Protein AF-A0A9P7GLA9-F1 (afdb_monomer_lite)

Secondary structure (DSSP, 8-state):
-----HHHHHHHHHHHHHHHHHHHHHTT------PPP-------------------PPPPHHHHHHHHHHH-TTS-HHHHHHHHTT---GGGGGGG-HHHHHHS---S---------STTSSGGGGHHHHHHHHHHHHHH-TT-TTHHHHHHHHHHHHHHHHHHS-HHHHHHHHHHHHHHHHHHGGGT-GGGGGS--HHHHHHHS-HHHHHHHHHHHHHTT--TTTHHHHHHHHHHHHHHTTT-TT-HHHHHHHHHHHHHHHHTGGGHHHHHHHHHHHHHHS-TT-EEEEEE-TTSPEEETHHHHHHHHHHHHHHHHHHHHHHHHHHHHHHHHHHHHHHHHHHHHHHHTTTT-----------

pLDDT: mean 71.36, std 21.08, range [26.42, 95.69]

Radius of gyration: 34.32 Å; chains: 1; bounding box: 95×48×121 Å

Sequence (363 aa):
MSTTSPATLADLDNIRAQLANLTAIIQGIVPTAVFPSAGSTGDSATAPATNFVPPITTIQANDASSSLRSLFPDVEAAYITAIIAHEFPAGDLYKLDLRYRDQYPFNGATSQLGNSNKDYETPDSVIIPLYTYFAILSAHIPKQRTIPFVFFQYLAHLQKLVSEYEWAVVLSYHTAFFNRRRAEMIDGDYSRWALADPVLVSEHFSAAAVATREVKALLDKLTMENFDSISEQIISWVNTSRGEKDGRTFIQVIKLVYEKATDEGTWAEMYARLCRKMMERISPKLWDDDIKNSKGKPIVGGQLFRKYLLNRCQEDFECGWINKEATAAAAASKSLVDQAAYEKNKKVGVDEVILYSDEYYGA

Structure (mmCIF, N/CA/C/O backbone):
data_AF-A0A9P7GLA9-F1
#
_entry.id   AF-A0A9P7GLA9-F1
#
loop_
_atom_site.group_PDB
_atom_site.id
_atom_site.type_symbol
_atom_site.label_atom_id
_atom_site.label_alt_id
_atom_site.label_comp_id
_atom_site.label_asym_id
_atom_site.label_entity_id
_atom_site.label_seq_id
_atom_site.pdbx_PDB_ins_code
_atom_site.Cartn_x
_atom_site.Cartn_y
_atom_site.Cartn_z
_atom_site.occupancy
_atom_site.B_iso_or_equiv
_atom_site.auth_seq_id
_atom_site.auth_comp_id
_atom_site.auth_asym_id
_atom_site.auth_atom_id
_atom_site.pdbx_PDB_model_num
ATOM 1 N N . MET A 1 1 ? 11.390 18.894 17.924 1.00 32.59 1 MET A N 1
ATOM 2 C CA . MET A 1 1 ? 12.464 18.824 16.909 1.00 32.59 1 MET A CA 1
ATOM 3 C C . MET A 1 1 ? 12.558 17.376 16.473 1.00 32.59 1 MET A C 1
ATOM 5 O O . MET A 1 1 ? 12.809 16.540 17.328 1.00 32.59 1 MET A O 1
ATOM 9 N N . SER A 1 2 ? 12.259 17.067 15.213 1.00 34.28 2 SER A N 1
ATOM 10 C CA . SER A 1 2 ? 12.165 15.678 14.745 1.00 34.28 2 SER A CA 1
ATOM 11 C C . SER A 1 2 ? 13.536 15.162 14.315 1.00 34.28 2 SER A C 1
ATOM 13 O O . SER A 1 2 ? 14.155 15.734 13.422 1.00 34.28 2 SER A O 1
ATOM 15 N N . THR A 1 3 ? 14.015 14.092 14.946 1.00 33.12 3 THR A N 1
ATOM 16 C CA . THR A 1 3 ? 15.302 13.461 14.631 1.00 33.12 3 THR A CA 1
ATOM 17 C C . THR A 1 3 ? 15.163 12.536 13.422 1.00 33.12 3 THR A C 1
ATOM 19 O O . THR A 1 3 ? 14.851 11.355 13.568 1.00 33.12 3 THR A O 1
ATOM 22 N N . THR A 1 4 ? 15.386 13.064 12.218 1.00 34.09 4 THR A N 1
ATOM 23 C CA . THR A 1 4 ? 15.548 12.246 11.005 1.00 34.09 4 THR A CA 1
ATOM 24 C C . THR A 1 4 ? 16.769 11.337 11.144 1.00 34.09 4 THR A C 1
ATOM 26 O O . THR A 1 4 ? 17.862 11.820 11.445 1.00 34.09 4 THR A O 1
ATOM 29 N N . SER A 1 5 ? 16.593 10.030 10.927 1.00 34.66 5 SER A N 1
ATOM 30 C CA . SER A 1 5 ? 17.681 9.045 11.015 1.00 34.66 5 SER A CA 1
ATOM 31 C C . SER A 1 5 ? 18.781 9.343 9.982 1.00 34.66 5 SER A C 1
ATOM 33 O O . SER A 1 5 ? 18.441 9.600 8.822 1.00 34.66 5 SER A O 1
ATOM 35 N N . PRO A 1 6 ? 20.080 9.279 10.341 1.00 38.34 6 PRO A N 1
ATOM 36 C CA . PRO A 1 6 ? 21.177 9.644 9.440 1.00 38.34 6 PRO A CA 1
ATOM 37 C C . PRO A 1 6 ? 21.251 8.806 8.154 1.00 38.34 6 PRO A C 1
ATOM 39 O O . PRO A 1 6 ? 21.773 9.305 7.161 1.00 38.34 6 PRO A O 1
ATOM 42 N N . ALA A 1 7 ? 20.683 7.592 8.135 1.00 41.91 7 ALA A N 1
ATOM 43 C CA . ALA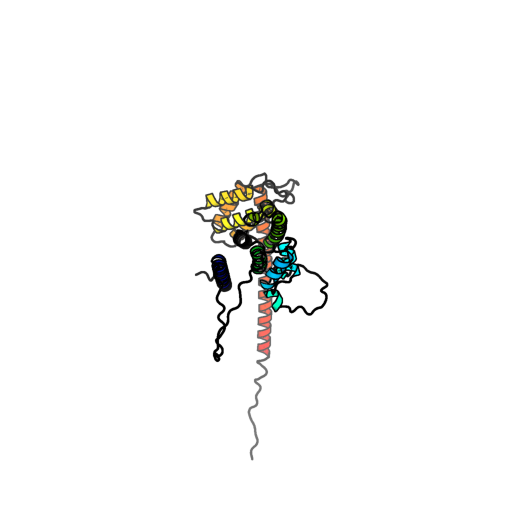 A 1 7 ? 20.540 6.786 6.917 1.00 41.91 7 ALA A CA 1
ATOM 44 C C . ALA A 1 7 ? 19.807 7.567 5.808 1.00 41.91 7 ALA A C 1
ATOM 46 O O . ALA A 1 7 ? 20.367 7.815 4.744 1.00 41.91 7 ALA A O 1
ATOM 47 N N . THR A 1 8 ? 18.623 8.106 6.131 1.00 48.53 8 THR A N 1
ATOM 48 C CA . THR A 1 8 ? 17.738 8.796 5.171 1.00 48.53 8 THR A CA 1
ATOM 49 C C . THR A 1 8 ? 18.371 10.004 4.469 1.00 48.53 8 THR A C 1
ATOM 51 O O . THR A 1 8 ? 17.938 10.377 3.380 1.00 48.53 8 THR A O 1
ATOM 54 N N . LEU A 1 9 ? 19.403 10.616 5.063 1.00 39.28 9 LEU A N 1
ATOM 55 C CA . LEU A 1 9 ? 20.173 11.695 4.439 1.00 39.28 9 LEU A CA 1
ATOM 56 C C . LEU A 1 9 ? 21.186 11.163 3.416 1.00 39.28 9 LEU A C 1
ATOM 58 O O . LEU A 1 9 ? 21.263 11.697 2.312 1.00 39.28 9 LEU A O 1
ATOM 62 N N . ALA A 1 10 ? 21.905 10.088 3.751 1.00 46.41 10 ALA A N 1
ATOM 63 C CA . ALA A 1 10 ? 22.835 9.432 2.833 1.00 46.41 10 ALA A CA 1
ATOM 64 C C . ALA A 1 10 ? 22.113 8.863 1.599 1.00 46.41 10 ALA A C 1
ATOM 66 O O . ALA A 1 10 ? 22.611 8.998 0.481 1.00 46.41 10 ALA A O 1
ATOM 67 N N . ASP A 1 11 ? 20.913 8.305 1.780 1.00 47.16 11 ASP A N 1
ATOM 68 C CA . ASP A 1 11 ? 20.097 7.782 0.680 1.00 47.16 11 ASP A CA 1
ATOM 69 C C . ASP A 1 11 ? 19.624 8.903 -0.262 1.00 47.16 11 ASP A C 1
ATOM 71 O O . ASP A 1 11 ? 19.732 8.783 -1.485 1.00 47.16 11 ASP A O 1
ATOM 75 N N . LEU A 1 12 ? 19.183 10.042 0.290 1.00 44.03 12 LEU A N 1
ATOM 76 C CA . LEU A 1 12 ? 18.809 11.226 -0.492 1.00 44.03 12 LEU A CA 1
ATOM 77 C C . LEU A 1 12 ? 19.994 11.829 -1.262 1.00 44.03 12 LEU A C 1
ATOM 79 O O . LEU A 1 12 ? 19.823 12.235 -2.413 1.00 44.03 12 LEU A O 1
ATOM 83 N N . ASP A 1 13 ? 21.188 11.878 -0.668 1.00 49.62 13 ASP A N 1
ATOM 84 C CA . ASP A 1 13 ? 22.387 12.389 -1.342 1.00 49.62 13 ASP A CA 1
ATOM 85 C C . ASP A 1 13 ? 22.943 11.409 -2.390 1.00 49.62 13 ASP A C 1
ATOM 87 O O . ASP A 1 13 ? 23.385 11.843 -3.457 1.00 49.62 13 ASP A O 1
ATOM 91 N N . ASN A 1 14 ? 22.807 10.096 -2.183 1.00 50.16 14 ASN A N 1
ATOM 92 C CA . ASN A 1 14 ? 23.064 9.085 -3.212 1.00 50.16 14 ASN A CA 1
ATOM 93 C C . ASN A 1 14 ? 22.090 9.222 -4.402 1.00 50.16 14 ASN A C 1
ATOM 95 O O . ASN A 1 14 ? 22.518 9.242 -5.557 1.00 50.16 14 ASN A O 1
ATOM 99 N N . ILE A 1 15 ? 20.789 9.413 -4.145 1.00 48.44 15 ILE A N 1
ATOM 100 C CA . ILE A 1 15 ? 19.782 9.663 -5.193 1.00 48.44 15 ILE A CA 1
ATOM 101 C C . ILE A 1 15 ? 20.093 10.963 -5.960 1.00 48.44 15 ILE A C 1
ATOM 103 O O . ILE A 1 15 ? 20.026 10.984 -7.192 1.00 48.44 15 ILE A O 1
ATOM 107 N N . ARG A 1 16 ? 20.506 12.038 -5.270 1.00 51.53 16 ARG A N 1
ATOM 108 C CA . ARG A 1 16 ? 20.971 13.288 -5.907 1.00 51.53 16 ARG A CA 1
ATOM 109 C C . ARG A 1 16 ? 22.199 13.064 -6.792 1.00 51.53 16 ARG A C 1
ATOM 111 O O . ARG A 1 16 ? 22.228 13.573 -7.912 1.00 51.53 16 ARG A O 1
ATOM 118 N N . ALA A 1 17 ? 23.184 12.292 -6.330 1.00 52.59 17 ALA A N 1
ATOM 119 C CA . ALA A 1 17 ? 24.380 11.970 -7.106 1.00 52.59 17 ALA A CA 1
ATOM 120 C C . ALA A 1 17 ? 24.048 11.162 -8.375 1.00 52.59 17 ALA A C 1
ATOM 122 O O . ALA A 1 17 ? 24.560 11.468 -9.454 1.00 52.59 17 ALA A O 1
ATOM 123 N N . GLN A 1 18 ? 23.135 10.188 -8.283 1.00 51.06 18 GLN A N 1
ATOM 124 C CA . GLN A 1 18 ? 22.662 9.429 -9.445 1.00 51.06 18 GLN A CA 1
ATOM 125 C C . GLN A 1 18 ? 21.894 10.312 -10.443 1.00 51.06 18 GLN A C 1
ATOM 127 O O . GLN A 1 18 ? 22.156 10.237 -11.643 1.00 51.06 18 GLN A O 1
ATOM 132 N N . LEU A 1 19 ? 21.016 11.208 -9.972 1.00 51.59 19 LEU A N 1
ATOM 133 C CA . LEU A 1 19 ? 20.313 12.182 -10.822 1.00 51.59 19 LEU A CA 1
ATOM 134 C C . LEU A 1 19 ? 21.277 13.152 -11.529 1.00 51.59 19 LEU A C 1
ATOM 136 O O . LEU A 1 19 ? 21.086 13.457 -12.709 1.00 51.59 19 LEU A O 1
ATOM 140 N N . ALA A 1 20 ? 22.332 13.605 -10.846 1.00 50.62 20 ALA A N 1
ATOM 141 C CA . ALA A 1 20 ? 23.369 14.448 -11.441 1.00 50.62 20 ALA A CA 1
ATOM 142 C C . ALA A 1 20 ? 24.156 13.704 -12.536 1.00 50.62 20 ALA A C 1
ATOM 144 O O . ALA A 1 20 ? 24.349 14.242 -13.627 1.00 50.62 20 ALA A O 1
ATOM 145 N N . ASN A 1 21 ? 24.542 12.447 -12.288 1.00 47.12 21 ASN A N 1
ATOM 146 C CA . ASN A 1 21 ? 25.244 11.615 -13.268 1.00 47.12 21 ASN A CA 1
ATOM 147 C C . ASN A 1 21 ? 24.378 11.348 -14.516 1.00 47.12 21 ASN A C 1
ATOM 149 O O . ASN A 1 21 ? 24.820 11.554 -15.645 1.00 47.12 21 ASN A O 1
ATOM 153 N N . LEU A 1 22 ? 23.099 10.997 -14.329 1.00 47.03 22 LEU A N 1
ATOM 154 C CA . LEU A 1 22 ? 22.168 10.801 -15.446 1.00 47.03 22 LEU A CA 1
ATOM 155 C C . LEU A 1 22 ? 21.906 12.104 -16.223 1.00 47.03 22 LEU A C 1
ATOM 157 O O . LEU A 1 22 ? 21.768 12.068 -17.443 1.00 47.03 22 LEU A O 1
ATOM 161 N N . THR A 1 23 ? 21.939 13.264 -15.558 1.00 46.56 23 THR A N 1
ATOM 162 C CA . THR A 1 23 ? 21.878 14.577 -16.227 1.00 46.56 23 THR A CA 1
ATOM 163 C C . THR A 1 23 ? 23.104 14.825 -17.114 1.00 46.56 23 THR A C 1
ATOM 165 O O . THR A 1 23 ? 22.941 15.255 -18.256 1.00 46.56 23 THR A O 1
ATOM 168 N N . ALA A 1 24 ? 24.317 14.508 -16.645 1.00 45.72 24 ALA A N 1
ATOM 169 C CA . ALA A 1 24 ? 25.543 14.637 -17.440 1.00 45.72 24 ALA A CA 1
ATOM 170 C C . ALA A 1 24 ? 25.533 13.714 -18.675 1.00 45.72 24 ALA A C 1
ATOM 172 O O . ALA A 1 24 ? 25.835 14.160 -19.784 1.00 45.72 24 ALA A O 1
ATOM 173 N N . ILE A 1 25 ? 25.083 12.464 -18.505 1.00 46.50 25 ILE A N 1
ATOM 174 C CA . ILE A 1 25 ? 24.914 11.486 -19.593 1.00 46.50 25 ILE A CA 1
ATOM 175 C C . ILE A 1 25 ? 23.892 11.985 -20.631 1.00 46.50 25 ILE A C 1
ATOM 177 O O . ILE A 1 25 ? 24.165 11.940 -21.830 1.00 46.50 25 ILE A O 1
ATOM 181 N N . ILE A 1 26 ? 22.747 12.527 -20.195 1.00 44.53 26 ILE A N 1
ATOM 182 C CA . ILE A 1 26 ? 21.723 13.117 -21.083 1.00 44.53 26 ILE A CA 1
ATOM 183 C C . ILE A 1 26 ? 22.260 14.340 -21.850 1.00 44.53 26 ILE A C 1
ATOM 185 O O . ILE A 1 26 ? 21.858 14.573 -22.990 1.00 44.53 26 ILE A O 1
ATOM 189 N N . GLN A 1 27 ? 23.183 15.103 -21.258 1.00 51.47 27 GLN A N 1
ATOM 190 C CA . GLN A 1 27 ? 23.850 16.243 -21.899 1.00 51.47 27 GLN A CA 1
ATOM 191 C C . GLN A 1 27 ? 25.047 15.845 -22.785 1.00 51.47 27 GLN A C 1
ATOM 193 O O . GLN A 1 27 ? 25.634 16.711 -23.431 1.00 51.47 27 GLN A O 1
ATOM 198 N N . GLY A 1 28 ? 25.412 14.559 -22.845 1.00 41.88 28 GLY A N 1
ATOM 199 C CA . GLY A 1 28 ? 26.560 14.070 -23.618 1.00 41.88 28 GLY A CA 1
ATOM 200 C C . GLY A 1 28 ? 27.925 14.436 -23.022 1.00 41.88 28 GLY A C 1
ATOM 201 O O . GLY A 1 28 ? 28.940 14.326 -23.709 1.00 41.88 28 GLY A O 1
ATOM 202 N N . ILE A 1 29 ? 27.968 14.869 -21.758 1.00 46.53 29 ILE A N 1
ATOM 203 C CA . ILE A 1 29 ? 29.205 15.227 -21.061 1.00 46.53 29 ILE A CA 1
ATOM 204 C C . ILE A 1 29 ? 29.754 13.967 -20.390 1.00 46.53 29 ILE A C 1
ATOM 206 O O . ILE A 1 29 ? 29.258 13.532 -19.351 1.00 46.53 29 ILE A O 1
ATOM 210 N N . VAL A 1 30 ? 30.795 13.380 -20.985 1.00 40.91 30 VAL A N 1
ATOM 211 C CA . VAL A 1 30 ? 31.552 12.285 -20.361 1.00 40.91 30 VAL A CA 1
ATOM 212 C C . VAL A 1 30 ? 32.231 12.821 -19.090 1.00 40.91 30 VAL A C 1
ATOM 214 O O . VAL A 1 30 ? 32.955 13.815 -19.183 1.00 40.91 30 VAL A O 1
ATOM 217 N N . PRO A 1 31 ? 32.038 12.203 -17.909 1.00 36.84 31 PRO A N 1
ATOM 218 C CA . PRO A 1 31 ? 32.698 12.647 -16.687 1.00 36.84 31 PRO A CA 1
ATOM 219 C C . PRO A 1 31 ? 34.213 12.418 -16.783 1.00 36.84 31 PRO A C 1
ATOM 221 O O . PRO A 1 31 ? 34.681 11.292 -16.958 1.00 36.84 31 PRO A O 1
ATOM 224 N N . THR A 1 32 ? 34.990 13.496 -16.672 1.00 34.22 32 THR A N 1
ATOM 225 C CA . THR A 1 32 ? 36.450 13.465 -16.826 1.00 34.22 32 THR A CA 1
ATOM 226 C C . THR A 1 32 ? 37.115 12.680 -15.694 1.00 34.22 32 THR A C 1
ATOM 228 O O . THR A 1 32 ? 37.171 13.146 -14.556 1.00 34.22 32 THR A O 1
ATOM 231 N N . ALA A 1 33 ? 37.672 11.509 -16.006 1.00 34.22 33 ALA A N 1
ATOM 232 C CA . ALA A 1 33 ? 38.472 10.740 -15.058 1.00 34.22 33 ALA A CA 1
ATOM 233 C C . ALA A 1 33 ? 39.782 11.479 -14.727 1.00 34.22 33 ALA A C 1
ATOM 235 O O . ALA A 1 33 ? 40.655 11.637 -15.582 1.00 34.22 33 ALA A O 1
ATOM 236 N N . VAL A 1 34 ? 39.932 11.920 -13.475 1.00 32.47 34 VAL A N 1
ATOM 237 C CA . VAL A 1 34 ? 41.173 12.529 -12.978 1.00 32.47 34 VAL A CA 1
ATOM 238 C C . VAL A 1 34 ? 42.161 11.422 -12.612 1.00 32.47 34 VAL A C 1
ATOM 240 O O . VAL A 1 34 ? 42.127 10.885 -11.507 1.00 32.47 34 VAL A O 1
ATOM 243 N N . PHE A 1 35 ? 43.056 11.087 -13.541 1.00 30.98 35 PHE A N 1
ATOM 244 C CA . PHE A 1 35 ? 44.237 10.273 -13.248 1.00 30.98 35 PHE A CA 1
ATOM 245 C C . PHE A 1 35 ? 45.397 11.150 -12.736 1.00 30.98 35 PHE A C 1
ATOM 247 O O . PHE A 1 35 ? 45.552 12.286 -13.195 1.00 30.98 35 PHE A O 1
ATOM 254 N N . PRO A 1 36 ? 46.224 10.657 -11.794 1.00 30.78 36 PRO A N 1
ATOM 255 C CA . PRO A 1 36 ? 47.381 11.395 -11.296 1.00 30.78 36 PRO A CA 1
ATOM 256 C C . PRO A 1 36 ? 48.481 11.514 -12.363 1.00 30.78 36 PRO A C 1
ATOM 258 O O . PRO A 1 36 ? 48.720 10.594 -13.142 1.00 30.78 36 PRO A O 1
ATOM 261 N N . SER A 1 37 ? 49.169 12.658 -12.372 1.00 28.88 37 SER A N 1
ATOM 262 C CA . SER A 1 37 ? 50.243 12.965 -13.326 1.00 28.88 37 SER A CA 1
ATOM 263 C C . SER A 1 37 ? 51.475 12.071 -13.142 1.00 28.88 37 SER A C 1
ATOM 265 O O . SER A 1 37 ? 51.941 11.881 -12.017 1.00 28.88 37 SER A O 1
ATOM 267 N N . ALA A 1 38 ? 52.049 11.597 -14.252 1.00 29.58 38 ALA A N 1
ATOM 268 C CA . ALA A 1 38 ? 53.326 10.891 -14.279 1.00 29.58 38 ALA A CA 1
ATOM 269 C C . ALA A 1 38 ? 54.168 11.280 -15.512 1.00 29.58 38 ALA A C 1
ATOM 271 O O . ALA A 1 38 ? 53.801 10.972 -16.639 1.00 29.58 38 ALA A O 1
ATOM 272 N N . GLY A 1 39 ? 55.316 11.924 -15.262 1.00 29.64 39 GLY A N 1
ATOM 273 C CA . GLY A 1 39 ? 56.527 11.925 -16.103 1.00 29.64 39 GLY A CA 1
ATOM 274 C C . GLY A 1 39 ? 56.418 12.310 -17.588 1.00 29.64 39 GLY A C 1
ATOM 275 O O . GLY A 1 39 ? 56.223 11.452 -18.441 1.00 29.64 39 GLY A O 1
ATOM 276 N N . SER A 1 40 ? 56.719 13.569 -17.921 1.00 28.14 40 SER A N 1
ATOM 277 C CA . SER A 1 40 ? 56.958 14.016 -19.303 1.00 28.14 40 SER A CA 1
ATOM 278 C C . SER A 1 40 ? 58.454 14.076 -19.657 1.00 28.14 40 SER A C 1
ATOM 280 O O . SER A 1 40 ? 59.164 14.924 -19.113 1.00 28.14 40 SER A O 1
ATOM 282 N N . THR A 1 41 ? 58.911 13.280 -20.628 1.00 27.81 41 THR A N 1
ATOM 283 C CA . THR A 1 41 ? 60.173 13.489 -21.374 1.00 27.81 41 THR A CA 1
ATOM 284 C C . THR A 1 41 ? 60.100 12.861 -22.775 1.00 27.81 41 THR A C 1
ATOM 286 O O . THR A 1 41 ? 59.615 11.743 -22.917 1.00 27.81 41 THR A O 1
ATOM 289 N N . GLY A 1 42 ? 60.652 13.541 -23.793 1.00 28.88 42 GLY A N 1
ATOM 290 C CA . GLY A 1 42 ? 60.974 12.958 -25.108 1.00 28.88 42 GLY A CA 1
ATOM 291 C C . GLY A 1 42 ? 60.161 13.478 -26.305 1.00 28.88 42 GLY A C 1
ATOM 292 O O . GLY A 1 42 ? 59.032 13.054 -26.528 1.00 28.88 42 GLY A O 1
ATOM 293 N N . ASP A 1 43 ? 60.768 14.341 -27.124 1.00 26.42 43 ASP A N 1
ATOM 294 C CA . ASP A 1 43 ? 60.241 14.796 -28.421 1.00 26.42 43 ASP A CA 1
ATOM 295 C C . ASP A 1 43 ? 60.473 13.775 -29.558 1.00 26.42 43 ASP A C 1
ATOM 297 O O . ASP A 1 43 ? 61.513 13.112 -29.565 1.00 26.42 43 ASP A O 1
ATOM 301 N N . SER A 1 44 ? 59.605 13.743 -30.591 1.00 27.67 44 SER A N 1
ATOM 302 C CA . SER A 1 44 ? 59.981 14.042 -32.008 1.00 27.67 44 SER A CA 1
ATOM 303 C C . SER A 1 44 ? 58.949 13.654 -33.100 1.00 27.67 44 SER A C 1
ATOM 305 O O . SER A 1 44 ? 58.538 12.507 -33.220 1.00 27.67 44 SER A O 1
ATOM 307 N N . ALA A 1 45 ? 58.671 14.623 -33.985 1.00 29.33 45 ALA A N 1
ATOM 308 C CA . ALA A 1 45 ? 58.540 14.526 -35.457 1.00 29.33 45 ALA A CA 1
ATOM 309 C C . ALA A 1 45 ? 57.608 13.490 -36.166 1.00 29.33 45 ALA A C 1
ATOM 311 O O . ALA A 1 45 ? 58.010 12.390 -36.526 1.00 29.33 45 ALA A O 1
ATOM 312 N N . THR A 1 46 ? 56.429 13.977 -36.576 1.00 27.27 46 THR A N 1
ATOM 313 C CA . THR A 1 46 ? 55.976 14.127 -37.989 1.00 27.27 46 THR A CA 1
ATOM 314 C C . THR A 1 46 ? 56.111 12.988 -39.033 1.00 27.27 46 THR A C 1
ATOM 316 O O . THR A 1 46 ? 57.167 12.838 -39.641 1.00 27.27 46 THR A O 1
ATOM 319 N N . ALA A 1 47 ? 54.974 12.395 -39.449 1.00 30.25 47 ALA A N 1
ATOM 320 C CA . ALA A 1 47 ? 54.611 12.084 -40.858 1.00 30.25 47 ALA A CA 1
ATOM 321 C C . ALA A 1 47 ? 53.111 11.675 -40.983 1.00 30.25 47 ALA A C 1
ATOM 323 O O . ALA A 1 47 ? 52.569 11.139 -40.017 1.00 30.25 47 ALA A O 1
ATOM 324 N N . PRO A 1 48 ? 52.411 11.909 -42.120 1.00 33.28 48 PRO A N 1
ATOM 325 C CA . PRO A 1 48 ? 50.968 11.646 -42.243 1.00 33.28 48 PRO A CA 1
ATOM 326 C C . PRO A 1 48 ? 50.609 10.267 -42.835 1.00 33.28 48 PRO A C 1
ATOM 328 O O . PRO A 1 48 ? 51.264 9.783 -43.758 1.00 33.28 48 PRO A O 1
ATOM 331 N N . ALA A 1 49 ? 49.491 9.692 -42.378 1.00 30.39 49 ALA A N 1
ATOM 332 C CA . ALA A 1 49 ? 48.815 8.545 -42.998 1.00 30.39 49 ALA A CA 1
ATOM 333 C C . ALA A 1 49 ? 47.547 8.990 -43.758 1.00 30.39 49 ALA A C 1
ATOM 335 O O . ALA A 1 49 ? 46.931 10.004 -43.428 1.00 30.39 49 ALA A O 1
ATOM 336 N N . THR A 1 50 ? 47.174 8.253 -44.806 1.00 30.84 50 THR A N 1
ATOM 337 C CA . THR A 1 50 ? 46.121 8.631 -45.761 1.00 30.84 50 THR A CA 1
ATOM 338 C C . THR A 1 50 ? 44.704 8.282 -45.296 1.00 30.84 50 THR A C 1
ATOM 340 O O . THR A 1 50 ? 44.474 7.280 -44.624 1.00 30.84 50 THR A O 1
ATOM 343 N N . ASN A 1 51 ? 43.724 9.087 -45.725 1.00 41.19 51 ASN A N 1
ATOM 344 C CA . ASN A 1 51 ? 42.302 8.813 -45.508 1.00 41.19 51 ASN A CA 1
ATOM 345 C C . ASN A 1 51 ? 41.881 7.497 -46.183 1.00 41.19 51 ASN A C 1
ATOM 347 O O . ASN A 1 51 ? 41.796 7.431 -47.409 1.00 41.19 51 ASN A O 1
ATOM 351 N N . PHE A 1 52 ? 41.524 6.493 -45.383 1.00 34.56 52 PHE A N 1
ATOM 352 C CA . PHE A 1 52 ? 40.782 5.318 -45.835 1.00 34.56 52 PHE A CA 1
ATOM 353 C C . PHE A 1 52 ? 39.538 5.149 -44.959 1.00 34.56 52 PHE A C 1
ATOM 355 O O . PHE A 1 52 ? 39.635 4.787 -43.788 1.00 34.56 52 PHE A O 1
ATOM 362 N N . VAL A 1 53 ? 38.366 5.448 -45.522 1.00 35.41 53 VAL A N 1
ATOM 363 C CA . VAL A 1 53 ? 37.072 5.324 -44.835 1.00 35.41 53 VAL A CA 1
ATOM 364 C C . VAL A 1 53 ? 36.384 4.052 -45.342 1.00 35.41 53 VAL A C 1
ATOM 366 O O . VAL A 1 53 ? 35.931 4.043 -46.489 1.00 35.41 53 VAL A O 1
ATOM 369 N N . PRO A 1 54 ? 36.308 2.969 -44.544 1.00 32.81 54 PRO A N 1
ATOM 370 C CA . PRO A 1 54 ? 35.529 1.792 -44.913 1.00 32.81 54 PRO A CA 1
ATOM 371 C C . PRO A 1 54 ? 34.019 2.108 -44.880 1.00 32.81 54 PRO A C 1
ATOM 373 O O . PRO A 1 54 ? 33.591 3.010 -44.154 1.00 32.81 54 PRO A O 1
ATOM 376 N N . PRO A 1 55 ? 33.190 1.388 -45.657 1.00 34.59 55 PRO A N 1
ATOM 377 C CA . PRO A 1 55 ? 31.752 1.630 -45.710 1.00 34.59 55 PRO A CA 1
ATOM 378 C C . PRO A 1 55 ? 31.054 1.264 -44.391 1.00 34.59 55 PRO A C 1
ATOM 380 O O . PRO A 1 55 ? 31.503 0.394 -43.646 1.00 34.59 55 PRO A O 1
ATOM 383 N N . ILE A 1 56 ? 29.915 1.910 -44.128 1.00 44.28 56 ILE A N 1
ATOM 384 C CA . ILE A 1 56 ? 29.088 1.655 -42.941 1.00 44.28 56 ILE A CA 1
ATOM 385 C C . ILE A 1 56 ? 28.398 0.291 -43.086 1.00 44.28 56 ILE A C 1
ATOM 387 O O . ILE A 1 56 ? 27.367 0.171 -43.750 1.00 44.28 56 ILE A O 1
ATOM 391 N N . THR A 1 57 ? 28.961 -0.736 -42.452 1.00 35.97 57 THR A N 1
ATOM 392 C CA . THR A 1 57 ? 28.330 -2.056 -42.333 1.00 35.97 57 THR A CA 1
ATOM 393 C C . THR A 1 57 ? 27.162 -2.007 -41.347 1.00 35.97 57 THR A C 1
ATOM 395 O O . THR A 1 57 ? 27.222 -1.347 -40.310 1.00 35.97 57 THR A O 1
ATOM 398 N N . THR A 1 58 ? 26.085 -2.724 -41.661 1.00 38.56 58 THR A N 1
ATOM 399 C CA . THR A 1 58 ? 24.930 -2.894 -40.773 1.00 38.56 58 THR A CA 1
ATOM 400 C C . THR A 1 58 ? 25.353 -3.627 -39.497 1.00 38.56 58 THR A C 1
ATOM 402 O O . THR A 1 58 ? 25.806 -4.765 -39.578 1.00 38.56 58 THR A O 1
ATOM 405 N N . ILE A 1 59 ? 25.196 -2.990 -38.331 1.00 41.66 59 ILE A N 1
ATOM 406 C CA . ILE A 1 59 ? 25.528 -3.579 -37.021 1.00 41.66 59 ILE A CA 1
ATOM 407 C C . ILE A 1 59 ? 24.717 -4.868 -36.836 1.00 41.66 59 ILE A C 1
ATOM 409 O O . ILE A 1 59 ? 23.485 -4.818 -36.782 1.00 41.66 59 ILE A O 1
ATOM 413 N N . GLN A 1 60 ? 25.390 -6.017 -36.742 1.00 41.53 60 GLN A N 1
ATOM 414 C CA . GLN A 1 60 ? 24.726 -7.280 -36.420 1.00 41.53 60 GLN A CA 1
ATOM 415 C C . GLN A 1 60 ? 24.473 -7.365 -34.907 1.00 41.53 60 GLN A C 1
ATOM 417 O O . GLN A 1 60 ? 25.172 -6.740 -34.110 1.00 41.53 60 GLN A O 1
ATOM 422 N N . ALA A 1 61 ? 23.496 -8.172 -34.478 1.00 46.41 61 ALA A N 1
ATOM 423 C CA . ALA A 1 61 ? 23.162 -8.322 -33.053 1.00 46.41 61 ALA A CA 1
ATOM 424 C C . ALA A 1 61 ? 24.373 -8.740 -32.187 1.00 46.41 61 ALA A C 1
ATOM 426 O O . ALA A 1 61 ? 24.489 -8.329 -31.031 1.00 46.41 61 ALA A O 1
ATOM 427 N N . ASN A 1 62 ? 25.318 -9.483 -32.774 1.00 49.41 62 ASN A N 1
ATOM 428 C CA . ASN A 1 62 ? 26.583 -9.855 -32.143 1.00 49.41 62 ASN A CA 1
ATOM 429 C C . ASN A 1 62 ? 27.421 -8.626 -31.742 1.00 49.41 62 ASN A C 1
ATOM 431 O O . ASN A 1 62 ? 27.917 -8.585 -30.616 1.00 49.41 62 ASN A O 1
ATOM 435 N N . ASP A 1 63 ? 27.521 -7.612 -32.607 1.00 55.56 63 ASP A N 1
ATOM 436 C CA . ASP A 1 63 ? 28.312 -6.393 -32.373 1.00 55.56 63 ASP A CA 1
ATOM 437 C C . ASP A 1 63 ? 27.671 -5.477 -31.319 1.00 55.56 63 ASP A C 1
ATOM 439 O O . ASP A 1 63 ? 28.359 -4.833 -30.524 1.00 55.56 63 ASP A O 1
ATOM 443 N N . ALA A 1 64 ? 26.336 -5.455 -31.256 1.00 60.47 64 ALA A N 1
ATOM 444 C CA . ALA A 1 64 ? 25.626 -4.811 -30.154 1.00 60.47 64 ALA A CA 1
ATOM 445 C C . ALA A 1 64 ? 25.924 -5.522 -28.820 1.00 60.47 64 ALA A C 1
ATOM 447 O O . ALA A 1 64 ? 26.166 -4.862 -27.810 1.00 60.47 64 ALA A O 1
ATOM 448 N N . SER A 1 65 ? 25.972 -6.860 -28.812 1.00 63.38 65 SER A N 1
ATOM 449 C CA . SER A 1 65 ? 26.280 -7.632 -27.602 1.00 63.38 65 SER A CA 1
ATOM 450 C C . SER A 1 65 ? 27.730 -7.460 -27.126 1.00 63.38 65 SER A C 1
ATOM 452 O O . SER A 1 65 ? 27.964 -7.381 -25.921 1.00 63.38 65 SER A O 1
ATOM 454 N N . SER A 1 66 ? 28.705 -7.357 -28.039 1.00 71.25 66 SER A N 1
ATOM 455 C CA . SER A 1 66 ? 30.111 -7.116 -27.687 1.00 71.25 66 SER A CA 1
ATOM 456 C C . SER A 1 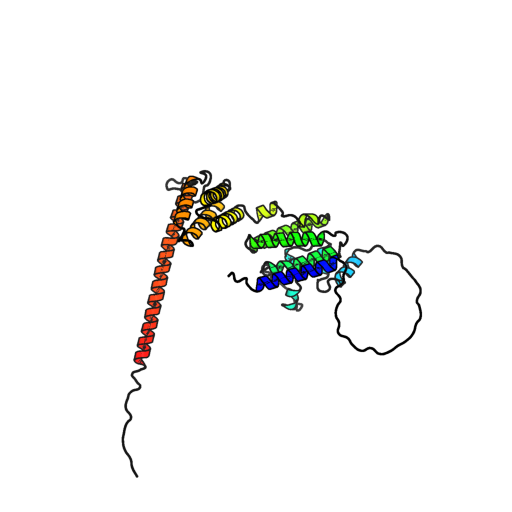66 ? 30.331 -5.690 -27.175 1.00 71.25 66 SER A C 1
ATOM 458 O O . SER A 1 66 ? 31.022 -5.508 -26.174 1.00 71.25 66 SER A O 1
ATOM 460 N N . SER A 1 67 ? 29.664 -4.703 -27.784 1.00 82.56 67 SER A N 1
ATOM 461 C CA . SER A 1 67 ? 29.651 -3.313 -27.309 1.00 82.56 67 SER A CA 1
ATOM 462 C C . SER A 1 67 ? 29.044 -3.199 -25.905 1.00 82.56 67 SER A C 1
ATOM 464 O O . SER A 1 67 ? 29.619 -2.566 -25.029 1.00 82.56 67 SER A O 1
ATOM 466 N N . LEU A 1 68 ? 27.911 -3.858 -25.637 1.00 86.88 68 LEU A N 1
ATOM 467 C CA . LEU A 1 68 ? 27.294 -3.837 -24.303 1.00 86.88 68 LEU A CA 1
ATOM 468 C C . LEU A 1 68 ? 28.186 -4.485 -23.234 1.00 86.88 68 LEU A C 1
ATOM 470 O O . LEU A 1 68 ? 28.287 -3.957 -22.130 1.00 86.88 68 LEU A O 1
ATOM 474 N N . ARG A 1 69 ? 28.893 -5.574 -23.558 1.00 86.25 69 ARG A N 1
ATOM 475 C CA . ARG A 1 69 ? 29.850 -6.213 -22.634 1.00 86.25 69 ARG A CA 1
ATOM 476 C C . ARG A 1 69 ? 31.025 -5.304 -22.252 1.00 86.25 69 ARG A C 1
ATOM 478 O O . ARG A 1 69 ? 31.579 -5.498 -21.177 1.00 86.25 69 ARG A O 1
ATOM 485 N N . SER A 1 70 ? 31.405 -4.324 -23.080 1.00 87.56 70 SER A N 1
ATOM 486 C CA . SER A 1 70 ? 32.445 -3.348 -22.710 1.00 87.56 70 SER A CA 1
ATOM 487 C C . SER A 1 70 ? 31.915 -2.184 -21.865 1.00 87.56 70 SER A C 1
ATOM 489 O O . SER A 1 70 ? 32.676 -1.623 -21.082 1.00 87.56 70 SER A O 1
ATOM 491 N N . LEU A 1 71 ? 30.621 -1.851 -21.968 1.00 86.06 71 LEU A N 1
ATOM 492 C CA . LEU A 1 71 ? 29.956 -0.873 -21.093 1.00 86.06 71 LEU A CA 1
ATOM 493 C C . LEU A 1 71 ? 29.592 -1.455 -19.716 1.00 86.06 71 LEU A C 1
ATOM 495 O O . LEU A 1 71 ? 29.561 -0.716 -18.735 1.00 86.06 71 LEU A O 1
ATOM 499 N N . PHE A 1 72 ? 29.318 -2.760 -19.641 1.00 88.31 72 PHE A N 1
ATOM 500 C CA . PHE A 1 72 ? 28.882 -3.458 -18.426 1.00 88.31 72 PHE A CA 1
ATOM 501 C C . PHE A 1 72 ? 29.788 -4.670 -18.110 1.00 88.31 72 PHE A C 1
ATOM 503 O O . PHE A 1 72 ? 29.299 -5.801 -18.086 1.00 88.31 72 PHE A O 1
ATOM 510 N N . PRO A 1 73 ? 31.104 -4.471 -17.879 1.00 86.00 73 PRO A N 1
ATOM 511 C CA . PRO A 1 73 ? 32.080 -5.562 -17.752 1.00 86.00 73 PRO A CA 1
ATOM 512 C C . PRO A 1 73 ? 31.857 -6.466 -16.529 1.00 86.00 73 PRO A C 1
ATOM 514 O O . PRO A 1 73 ? 32.284 -7.619 -16.528 1.00 86.00 73 PRO A O 1
ATOM 517 N N . ASP A 1 74 ? 31.178 -5.957 -15.499 1.00 81.50 74 ASP A N 1
ATOM 518 C CA . ASP A 1 74 ? 30.877 -6.683 -14.262 1.00 81.50 74 ASP A CA 1
ATOM 519 C C . ASP A 1 74 ? 29.556 -7.466 -14.299 1.00 81.50 74 ASP A C 1
ATOM 521 O O . ASP A 1 74 ? 29.264 -8.217 -13.369 1.00 81.50 74 ASP A O 1
ATOM 525 N N . VAL A 1 75 ? 28.767 -7.323 -15.371 1.00 87.00 75 VAL A N 1
ATOM 526 C CA . VAL A 1 75 ? 27.512 -8.057 -15.571 1.00 87.00 75 VAL A CA 1
ATOM 527 C C . VAL A 1 75 ? 27.773 -9.268 -16.461 1.00 87.00 75 VAL A C 1
ATOM 529 O O . VAL A 1 75 ? 28.365 -9.155 -17.535 1.00 87.00 75 VAL A O 1
ATOM 532 N N . GLU A 1 76 ? 27.309 -10.447 -16.042 1.00 88.94 76 GLU A N 1
ATOM 533 C CA . GLU A 1 76 ? 27.532 -11.673 -16.808 1.00 88.94 76 GLU A CA 1
ATOM 534 C C . GLU A 1 76 ? 26.932 -11.570 -18.221 1.00 88.94 76 GLU A C 1
ATOM 536 O O . GLU A 1 76 ? 25.783 -11.160 -18.415 1.00 88.94 76 GLU A O 1
ATOM 541 N N . ALA A 1 77 ? 27.696 -12.001 -19.227 1.00 87.38 77 ALA A N 1
ATOM 542 C CA . ALA A 1 77 ? 27.286 -11.956 -20.628 1.00 87.38 77 ALA A CA 1
ATOM 543 C C . ALA A 1 77 ? 25.960 -12.695 -20.903 1.00 87.38 77 ALA A C 1
ATOM 545 O O . ALA A 1 77 ? 25.228 -12.306 -21.818 1.00 87.38 77 ALA A O 1
ATOM 546 N N . ALA A 1 78 ? 25.635 -13.726 -20.114 1.00 89.94 78 ALA A N 1
ATOM 547 C CA . ALA A 1 78 ? 24.346 -14.409 -20.154 1.00 89.94 78 ALA A CA 1
ATOM 548 C C . ALA A 1 78 ? 23.190 -13.479 -19.741 1.00 89.94 78 ALA A C 1
ATOM 550 O O . ALA A 1 78 ? 22.190 -13.399 -20.454 1.00 89.94 78 ALA A O 1
ATOM 551 N N . TYR A 1 79 ? 23.347 -12.710 -18.658 1.00 93.44 79 TYR A N 1
ATOM 552 C CA . TYR A 1 79 ? 22.325 -11.772 -18.184 1.00 93.44 79 TYR A CA 1
ATOM 553 C C . TYR A 1 79 ? 22.142 -10.610 -19.159 1.00 93.44 79 TYR A C 1
ATOM 555 O O . TYR A 1 79 ? 21.009 -10.312 -19.516 1.00 93.44 79 TYR A O 1
ATOM 563 N N . ILE A 1 80 ? 23.226 -10.026 -19.693 1.00 92.44 80 ILE A N 1
ATOM 564 C CA . ILE A 1 80 ? 23.128 -9.001 -20.754 1.00 92.44 80 ILE A CA 1
ATOM 565 C C . ILE A 1 80 ? 22.306 -9.535 -21.940 1.00 92.44 80 ILE A C 1
ATOM 567 O O . ILE A 1 80 ? 21.420 -8.842 -22.435 1.00 92.44 80 ILE A O 1
ATOM 571 N N . THR A 1 81 ? 22.555 -10.782 -22.359 1.00 93.06 81 THR A N 1
ATOM 572 C CA . THR A 1 81 ? 21.841 -11.427 -23.476 1.00 93.06 81 THR A CA 1
ATOM 573 C C . THR A 1 81 ? 20.354 -11.644 -23.157 1.00 93.06 81 THR A C 1
ATOM 575 O O . THR A 1 81 ? 19.497 -11.297 -23.966 1.00 93.06 81 THR A O 1
ATOM 578 N N . ALA A 1 82 ? 20.026 -12.136 -21.960 1.00 94.44 82 ALA A N 1
ATOM 579 C CA . ALA A 1 82 ? 18.642 -12.334 -21.525 1.00 94.44 82 ALA A CA 1
ATOM 580 C C . ALA A 1 82 ? 17.876 -11.012 -21.304 1.00 94.44 82 ALA A C 1
ATOM 582 O O . ALA A 1 82 ? 16.654 -10.976 -21.454 1.00 94.44 82 ALA A O 1
ATOM 583 N N . ILE A 1 83 ? 18.566 -9.917 -20.961 1.00 95.50 83 ILE A N 1
ATOM 584 C CA . ILE A 1 83 ? 17.965 -8.583 -20.797 1.00 95.50 83 ILE A CA 1
ATOM 585 C C . ILE A 1 83 ? 17.573 -7.999 -22.158 1.00 95.50 83 ILE A C 1
ATOM 587 O O . ILE A 1 83 ? 16.436 -7.552 -22.311 1.00 95.50 83 ILE A O 1
ATOM 591 N N . ILE A 1 84 ? 18.464 -8.047 -23.158 1.00 93.81 84 ILE A N 1
ATOM 592 C CA . ILE A 1 84 ? 18.153 -7.552 -24.514 1.00 93.81 84 ILE A CA 1
ATOM 593 C C . ILE A 1 84 ? 17.126 -8.427 -25.251 1.00 93.81 84 ILE A C 1
ATOM 595 O O . ILE A 1 84 ? 16.432 -7.930 -26.130 1.00 93.81 84 ILE A O 1
ATOM 599 N N . ALA A 1 85 ? 16.987 -9.700 -24.865 1.00 94.19 85 ALA A N 1
ATOM 600 C CA . ALA A 1 85 ? 15.928 -10.595 -25.341 1.00 94.19 85 ALA A CA 1
ATOM 601 C C . ALA A 1 85 ? 14.588 -10.442 -24.584 1.00 94.19 85 ALA A C 1
ATOM 603 O O . ALA A 1 85 ? 13.606 -11.078 -24.951 1.00 94.19 85 ALA A O 1
ATOM 604 N N . HIS A 1 86 ? 14.537 -9.628 -23.520 1.00 95.38 86 HIS A N 1
ATOM 605 C CA . HIS A 1 86 ? 13.393 -9.503 -22.600 1.00 95.38 86 HIS A CA 1
ATOM 606 C C . HIS A 1 86 ? 12.974 -10.819 -21.901 1.00 95.38 86 HIS A C 1
ATOM 608 O O . HIS A 1 86 ? 11.849 -10.963 -21.422 1.00 95.38 86 HIS A O 1
ATOM 614 N N . GLU A 1 87 ? 13.903 -11.767 -21.756 1.00 94.94 87 GLU A N 1
ATOM 615 C CA . GLU A 1 87 ? 13.688 -13.061 -21.088 1.00 94.94 87 GLU A CA 1
ATOM 616 C C . GLU A 1 87 ? 14.111 -13.060 -19.609 1.00 94.94 87 GLU A C 1
ATOM 618 O O . GLU A 1 87 ? 13.641 -13.888 -18.826 1.00 94.94 87 GLU A O 1
ATOM 623 N N . PHE A 1 88 ? 14.960 -12.116 -19.195 1.00 94.94 88 PHE A N 1
ATOM 624 C CA . PHE A 1 88 ? 15.512 -12.033 -17.838 1.00 94.94 88 PHE A CA 1
ATOM 625 C C . PHE A 1 88 ? 14.417 -11.766 -16.773 1.00 94.94 88 PHE A C 1
ATOM 627 O O . PHE A 1 88 ? 13.696 -10.773 -16.892 1.00 94.94 88 PHE A O 1
ATOM 634 N N . PRO A 1 89 ? 14.195 -12.640 -15.770 1.00 93.19 89 PRO A N 1
ATOM 635 C CA . PRO A 1 89 ? 13.045 -12.539 -14.864 1.00 93.19 89 PRO A CA 1
ATOM 636 C C . PRO A 1 89 ? 13.288 -11.641 -13.645 1.00 93.19 89 PRO A C 1
ATOM 638 O O . PRO A 1 89 ? 14.412 -11.487 -13.178 1.00 93.19 89 PRO A O 1
ATOM 641 N N . ALA A 1 90 ? 12.203 -11.123 -13.058 1.00 91.62 90 ALA A N 1
ATOM 642 C CA . ALA A 1 90 ? 12.263 -10.290 -11.849 1.00 91.62 90 ALA A CA 1
ATOM 643 C C . ALA A 1 90 ? 12.978 -10.983 -10.673 1.00 91.62 90 ALA A C 1
ATOM 645 O O . ALA A 1 90 ? 13.708 -10.346 -9.924 1.00 91.62 90 ALA A O 1
ATOM 646 N N . GLY A 1 91 ? 12.789 -12.300 -10.531 1.00 86.25 91 GLY A N 1
ATOM 647 C CA . GLY A 1 91 ? 13.430 -13.103 -9.486 1.00 86.25 91 GLY A CA 1
ATOM 648 C C . GLY A 1 91 ? 14.946 -13.263 -9.644 1.00 86.25 91 GLY A C 1
ATOM 649 O O . GLY A 1 91 ? 15.588 -13.676 -8.691 1.00 86.25 91 GLY A O 1
ATOM 650 N N . ASP A 1 92 ? 15.516 -12.910 -10.801 1.00 89.00 92 ASP A N 1
ATOM 651 C CA . ASP A 1 92 ? 16.960 -12.958 -11.065 1.00 89.00 92 ASP A CA 1
ATOM 652 C C . ASP A 1 92 ? 17.639 -11.584 -10.960 1.00 89.00 92 ASP A C 1
ATOM 654 O O . ASP A 1 92 ? 18.864 -11.510 -11.024 1.00 89.00 92 ASP A O 1
ATOM 658 N N . LEU A 1 93 ? 16.882 -10.494 -10.777 1.00 88.69 93 LEU A N 1
ATOM 659 C CA . LEU A 1 93 ? 17.411 -9.124 -10.726 1.00 88.69 93 LEU A CA 1
ATOM 660 C C . LEU A 1 93 ? 18.549 -8.950 -9.706 1.00 88.69 93 LEU A C 1
ATOM 662 O O . LEU A 1 93 ? 19.497 -8.222 -9.992 1.00 88.69 93 LEU A O 1
ATOM 666 N N . TYR A 1 94 ? 18.539 -9.666 -8.580 1.00 83.81 94 TYR A N 1
ATOM 667 C CA . TYR A 1 94 ? 19.611 -9.620 -7.577 1.00 83.81 94 TYR A CA 1
ATOM 668 C C . TYR A 1 94 ? 21.000 -9.969 -8.154 1.00 83.81 94 TYR A C 1
ATOM 670 O O . TYR A 1 94 ? 22.010 -9.445 -7.690 1.00 83.81 94 TYR A O 1
ATOM 678 N N . LYS A 1 95 ? 21.063 -10.764 -9.236 1.00 85.81 95 LYS A N 1
ATOM 679 C CA . LYS A 1 95 ? 22.295 -11.108 -9.977 1.00 85.81 95 LYS A CA 1
ATOM 680 C C . LYS A 1 95 ? 22.909 -9.916 -10.732 1.00 85.81 95 LYS A C 1
ATOM 682 O O . LYS A 1 95 ? 23.985 -10.048 -11.310 1.00 85.81 95 LYS A O 1
ATOM 687 N N . LEU A 1 96 ? 22.225 -8.768 -10.749 1.00 86.75 96 LEU A N 1
ATOM 688 C CA . LEU A 1 96 ? 22.683 -7.493 -11.311 1.00 86.75 96 LEU A CA 1
ATOM 689 C C . LEU A 1 96 ? 23.161 -6.493 -10.237 1.00 86.75 96 LEU A C 1
ATOM 691 O O . LEU A 1 96 ? 23.548 -5.376 -10.596 1.00 86.75 96 LEU A O 1
ATOM 695 N N . ASP A 1 97 ? 23.120 -6.846 -8.943 1.00 74.12 97 ASP A N 1
ATOM 696 C CA . ASP A 1 97 ? 23.704 -6.014 -7.886 1.00 74.12 97 ASP A CA 1
ATOM 697 C C . ASP A 1 97 ? 25.214 -6.256 -7.772 1.00 74.12 97 ASP A C 1
ATOM 699 O O . ASP A 1 97 ? 25.683 -7.318 -7.357 1.00 74.12 97 ASP A O 1
ATOM 703 N N . LEU A 1 98 ? 25.981 -5.215 -8.092 1.00 66.00 98 LEU A N 1
ATOM 704 C CA . LEU A 1 98 ? 27.436 -5.200 -7.974 1.00 66.00 98 LEU A CA 1
ATOM 705 C C . LEU A 1 98 ? 27.899 -5.417 -6.520 1.00 66.00 98 LEU A C 1
ATOM 707 O O . LEU A 1 98 ? 28.952 -6.010 -6.303 1.00 66.00 98 LEU A O 1
ATOM 711 N N . ARG A 1 99 ? 27.105 -5.001 -5.519 1.00 60.31 99 ARG A N 1
ATOM 712 C CA . ARG A 1 99 ? 27.452 -5.117 -4.089 1.00 60.31 99 ARG A CA 1
ATOM 713 C C . ARG A 1 99 ? 27.471 -6.563 -3.591 1.00 60.31 99 ARG A C 1
ATOM 715 O O . ARG A 1 99 ? 28.281 -6.902 -2.731 1.00 60.31 99 ARG A O 1
ATOM 722 N N . TYR A 1 100 ? 26.606 -7.421 -4.133 1.00 49.31 100 TYR A N 1
ATOM 723 C CA . TYR A 1 100 ? 26.482 -8.817 -3.697 1.00 49.31 100 TYR A CA 1
ATOM 724 C C . TYR A 1 100 ? 27.723 -9.655 -4.063 1.00 49.31 100 TYR A C 1
ATOM 726 O O . TYR A 1 100 ? 28.052 -10.626 -3.378 1.00 49.31 100 TYR A O 1
ATOM 734 N N . ARG A 1 101 ? 28.440 -9.255 -5.124 1.00 49.72 101 ARG A N 1
ATOM 735 C CA . ARG A 1 101 ? 29.638 -9.930 -5.650 1.00 49.72 101 ARG A CA 1
ATOM 736 C C . ARG A 1 101 ? 30.846 -9.817 -4.717 1.00 49.72 101 ARG A C 1
ATOM 738 O O . ARG A 1 101 ? 31.564 -10.799 -4.541 1.00 49.72 101 ARG A O 1
ATOM 745 N N . ASP A 1 102 ? 31.039 -8.654 -4.098 1.00 48.31 102 ASP A N 1
ATOM 746 C CA . ASP A 1 102 ? 32.153 -8.402 -3.173 1.00 48.31 102 ASP A CA 1
ATOM 747 C C . ASP A 1 102 ? 31.951 -9.089 -1.812 1.00 48.31 102 ASP A C 1
ATOM 749 O O . ASP A 1 102 ? 32.919 -9.417 -1.125 1.00 48.31 102 ASP A O 1
ATOM 753 N N . GLN A 1 103 ? 30.697 -9.338 -1.418 1.00 42.28 103 GLN A N 1
ATOM 754 C CA . GLN A 1 103 ? 30.373 -9.938 -0.122 1.00 42.28 103 GLN A CA 1
ATOM 755 C C . GLN A 1 103 ? 30.523 -11.472 -0.103 1.00 42.28 103 GLN A C 1
ATOM 757 O O . GLN A 1 103 ? 30.759 -12.043 0.963 1.00 42.28 103 GLN A O 1
ATOM 762 N N . TYR A 1 104 ? 30.427 -12.141 -1.262 1.00 40.50 104 TYR A N 1
ATOM 763 C CA . TYR A 1 104 ? 30.547 -13.600 -1.391 1.00 40.50 104 TYR A CA 1
ATOM 764 C C . TYR A 1 104 ? 31.305 -14.018 -2.673 1.00 40.50 104 TYR A C 1
ATOM 766 O O . TYR A 1 104 ? 30.677 -14.277 -3.703 1.00 40.50 104 TYR A O 1
ATOM 774 N N . PRO A 1 105 ? 32.648 -14.151 -2.637 1.00 36.16 105 PRO A N 1
ATOM 775 C CA . PRO A 1 105 ? 33.425 -14.594 -3.796 1.00 36.16 105 PRO A CA 1
ATOM 776 C C . PRO A 1 105 ? 33.074 -16.035 -4.214 1.00 36.16 105 PRO A C 1
ATOM 778 O O . PRO A 1 105 ? 33.214 -16.991 -3.446 1.00 36.16 105 PRO A O 1
ATOM 781 N N . PHE A 1 106 ? 32.624 -16.193 -5.462 1.00 40.06 106 PHE A N 1
ATOM 782 C CA . PHE A 1 106 ? 32.087 -17.446 -6.002 1.00 40.06 106 PHE A CA 1
ATOM 783 C C . PHE A 1 106 ? 33.184 -18.473 -6.346 1.00 40.06 106 PHE A C 1
ATOM 785 O O . PHE A 1 106 ? 33.644 -18.578 -7.483 1.00 40.06 106 PHE A O 1
ATOM 792 N N . ASN A 1 107 ? 33.581 -19.287 -5.364 1.00 35.25 107 ASN A N 1
ATOM 793 C CA . ASN A 1 107 ? 34.572 -20.358 -5.537 1.00 35.25 107 ASN A CA 1
ATOM 794 C C . ASN A 1 107 ? 33.999 -21.638 -6.189 1.00 35.25 107 ASN A C 1
ATOM 796 O O . ASN A 1 107 ? 34.031 -22.716 -5.599 1.00 35.25 107 ASN A O 1
ATOM 800 N N . GLY A 1 108 ? 33.508 -21.525 -7.428 1.00 38.84 108 GLY A N 1
ATOM 801 C CA . GLY A 1 108 ? 33.546 -22.586 -8.453 1.00 38.84 108 GLY A CA 1
ATOM 802 C C . GLY A 1 108 ? 32.824 -23.926 -8.213 1.00 38.84 108 GLY A C 1
ATOM 803 O O . GLY A 1 108 ? 32.942 -24.811 -9.058 1.00 38.84 108 GLY A O 1
ATOM 804 N N . ALA A 1 109 ? 32.093 -24.109 -7.113 1.00 29.83 109 ALA A N 1
ATOM 805 C CA . ALA A 1 109 ? 31.362 -25.340 -6.805 1.00 29.83 109 ALA A CA 1
ATOM 806 C C . ALA A 1 109 ? 29.869 -25.220 -7.156 1.00 29.83 109 ALA A C 1
ATOM 808 O O . ALA A 1 109 ? 29.234 -24.194 -6.910 1.00 29.83 109 ALA A O 1
ATOM 809 N N . THR A 1 110 ? 29.290 -26.282 -7.720 1.00 36.50 110 THR A N 1
ATOM 810 C CA . THR A 1 110 ? 27.886 -26.324 -8.150 1.00 36.50 110 THR A CA 1
ATOM 811 C C . THR A 1 110 ? 26.923 -26.196 -6.970 1.00 36.50 110 THR A C 1
ATOM 813 O O . THR A 1 110 ? 26.792 -27.105 -6.151 1.00 36.50 110 THR A O 1
ATOM 816 N N . SER A 1 111 ? 26.201 -25.076 -6.902 1.00 35.53 111 SER A N 1
ATOM 817 C CA . SER A 1 111 ? 25.169 -24.861 -5.887 1.00 35.53 111 SER A CA 1
ATOM 818 C C . SER A 1 111 ? 23.988 -25.821 -6.087 1.00 35.53 111 SER A C 1
ATOM 820 O O . SER A 1 111 ? 23.370 -25.857 -7.152 1.00 35.53 111 SER A O 1
ATOM 822 N N . GLN A 1 112 ? 23.665 -26.585 -5.043 1.00 36.94 112 GLN A N 1
ATOM 823 C CA . GLN A 1 112 ? 22.360 -27.218 -4.850 1.00 36.94 112 GLN A CA 1
ATOM 824 C C . GLN A 1 112 ? 21.776 -26.741 -3.518 1.00 36.94 112 GLN A C 1
ATOM 826 O O . GLN A 1 112 ? 22.530 -26.486 -2.581 1.00 36.94 112 GLN A O 1
ATOM 831 N N . LEU A 1 113 ? 20.439 -26.681 -3.450 1.00 29.27 113 LEU A N 1
ATOM 832 C CA . LEU A 1 113 ? 19.638 -25.993 -2.425 1.00 29.27 113 LEU A CA 1
ATOM 833 C C . LEU A 1 113 ? 19.910 -24.467 -2.367 1.00 29.27 113 LEU A C 1
ATOM 835 O O . LEU A 1 113 ? 21.029 -24.026 -2.152 1.00 29.27 113 LEU A O 1
ATOM 839 N N . GLY A 1 114 ? 18.932 -23.573 -2.528 1.00 36.97 114 GLY A N 1
ATOM 840 C CA . GLY A 1 114 ? 17.479 -23.757 -2.619 1.00 36.97 114 GLY A CA 1
ATOM 841 C C . GLY A 1 114 ? 16.760 -23.137 -1.425 1.00 36.97 114 GLY A C 1
ATOM 842 O O . GLY A 1 114 ? 16.379 -23.852 -0.507 1.00 36.97 114 GLY A O 1
ATOM 843 N N . ASN A 1 115 ? 16.603 -21.810 -1.455 1.00 33.22 115 ASN A N 1
ATOM 844 C CA . ASN A 1 115 ? 15.647 -21.021 -0.668 1.00 33.22 115 ASN A CA 1
ATOM 845 C C . ASN A 1 115 ? 15.637 -19.590 -1.239 1.00 33.22 115 ASN A C 1
ATOM 847 O O . ASN A 1 115 ? 16.493 -18.782 -0.888 1.00 33.22 115 ASN A O 1
ATOM 851 N N . SER A 1 116 ? 14.702 -19.294 -2.147 1.00 42.75 116 SER A N 1
ATOM 852 C CA . SER A 1 116 ? 14.600 -18.024 -2.894 1.00 42.75 116 SER A CA 1
ATOM 853 C C . SER A 1 116 ? 13.955 -16.907 -2.061 1.00 42.75 116 SER A C 1
ATOM 855 O O . SER A 1 116 ? 12.863 -16.436 -2.378 1.00 42.75 116 SER A O 1
ATOM 857 N N . ASN A 1 117 ? 14.559 -16.598 -0.913 1.00 38.59 117 ASN A N 1
ATOM 858 C CA . ASN A 1 117 ? 13.990 -15.694 0.087 1.00 38.59 117 ASN A CA 1
ATOM 859 C C . ASN A 1 117 ? 15.064 -14.850 0.808 1.00 38.59 117 ASN A C 1
ATOM 861 O O . ASN A 1 117 ? 14.842 -14.413 1.934 1.00 38.59 117 ASN A O 1
ATOM 865 N N . LYS A 1 118 ? 16.234 -14.660 0.177 1.00 49.03 118 LYS A N 1
ATOM 866 C CA . LYS A 1 118 ? 17.345 -13.797 0.650 1.00 49.03 118 LYS A CA 1
ATOM 867 C C . LYS A 1 118 ? 17.605 -12.595 -0.263 1.00 49.03 118 LYS A C 1
ATOM 869 O O . LYS A 1 118 ? 18.500 -11.787 -0.029 1.00 49.03 118 LYS A O 1
ATOM 874 N N . ASP A 1 119 ? 16.858 -12.529 -1.353 1.00 60.34 119 ASP A N 1
ATOM 875 C CA . ASP A 1 119 ? 17.311 -11.868 -2.573 1.00 60.34 119 ASP A CA 1
ATOM 876 C C . ASP A 1 119 ? 16.796 -10.419 -2.671 1.00 60.34 119 ASP A C 1
ATOM 878 O O . ASP A 1 119 ? 17.263 -9.658 -3.511 1.00 60.34 119 ASP A O 1
ATOM 882 N N . TYR A 1 120 ? 15.881 -10.035 -1.763 1.00 67.44 120 TYR A N 1
ATOM 883 C CA . TYR A 1 120 ? 15.336 -8.683 -1.582 1.00 67.44 120 TYR A CA 1
ATOM 884 C C . TYR A 1 120 ? 14.956 -8.392 -0.116 1.00 67.44 120 TYR A C 1
ATOM 886 O O . TYR A 1 120 ? 13.787 -8.184 0.208 1.00 67.44 120 TYR A O 1
ATOM 894 N N . GLU A 1 121 ? 15.930 -8.385 0.801 1.00 67.00 121 GLU A N 1
ATOM 895 C CA . GLU A 1 121 ? 15.670 -8.177 2.242 1.00 67.00 121 GLU A CA 1
ATOM 896 C C . GLU A 1 121 ? 15.165 -6.758 2.590 1.00 67.00 121 GLU A C 1
ATOM 898 O O . GLU A 1 121 ? 14.436 -6.595 3.568 1.00 67.00 121 GLU A O 1
ATOM 903 N N . THR A 1 122 ? 15.486 -5.736 1.785 1.00 77.12 122 THR A N 1
ATOM 904 C CA . THR A 1 122 ? 15.038 -4.341 1.997 1.00 77.12 122 THR A CA 1
ATOM 905 C C . THR A 1 122 ? 14.543 -3.677 0.707 1.00 77.12 122 THR A C 1
ATOM 907 O O . THR A 1 122 ? 14.984 -4.066 -0.379 1.00 77.12 122 THR A O 1
ATOM 910 N N . PRO A 1 123 ? 13.707 -2.622 0.785 1.00 77.88 123 PRO A N 1
ATOM 911 C CA . PRO A 1 123 ? 13.337 -1.807 -0.373 1.00 77.88 123 PRO A CA 1
ATOM 912 C C . PRO A 1 123 ? 14.523 -1.341 -1.227 1.00 77.88 123 PRO A C 1
ATOM 914 O O . PRO A 1 123 ? 14.462 -1.385 -2.454 1.00 77.88 123 PRO A O 1
ATOM 917 N N . ASP A 1 124 ? 15.626 -0.940 -0.596 1.00 76.31 124 ASP A N 1
ATOM 918 C CA . ASP A 1 124 ? 16.781 -0.352 -1.283 1.00 76.31 124 ASP A CA 1
ATOM 919 C C . ASP A 1 124 ? 17.564 -1.372 -2.117 1.00 76.31 124 ASP A C 1
ATOM 921 O O . ASP A 1 124 ? 18.178 -1.015 -3.127 1.00 76.31 124 ASP A O 1
ATOM 925 N N . SER A 1 125 ? 17.490 -2.657 -1.750 1.00 80.75 125 SER A N 1
ATOM 926 C CA . SER A 1 125 ? 18.149 -3.739 -2.490 1.00 80.75 125 SER A CA 1
ATOM 927 C C . SER A 1 125 ? 17.606 -3.922 -3.917 1.00 80.75 125 SER A C 1
ATOM 929 O O . SER A 1 125 ? 18.329 -4.417 -4.777 1.00 80.75 125 SER A O 1
ATOM 931 N N . VAL A 1 126 ? 16.393 -3.438 -4.232 1.00 84.38 126 VAL A N 1
ATOM 932 C CA . VAL A 1 126 ? 15.836 -3.475 -5.603 1.00 84.38 126 VAL A CA 1
ATOM 933 C C . VAL A 1 126 ? 16.373 -2.368 -6.520 1.00 84.38 126 VAL A C 1
ATOM 935 O O . VAL A 1 126 ? 16.308 -2.488 -7.744 1.00 84.38 126 VAL A O 1
ATOM 938 N N . ILE A 1 127 ? 16.916 -1.284 -5.954 1.00 83.25 127 ILE A N 1
ATOM 939 C CA . ILE A 1 127 ? 17.206 -0.048 -6.699 1.00 83.25 127 ILE A CA 1
ATOM 940 C C . ILE A 1 127 ? 18.379 -0.239 -7.670 1.00 83.25 127 ILE A C 1
ATOM 942 O O . ILE A 1 127 ? 18.287 0.159 -8.832 1.00 83.25 127 ILE A O 1
ATOM 946 N N . ILE A 1 128 ? 19.467 -0.869 -7.218 1.00 82.81 128 ILE A N 1
ATOM 947 C CA . ILE A 1 128 ? 20.681 -1.071 -8.027 1.00 82.81 128 ILE A CA 1
ATOM 948 C C . ILE A 1 128 ? 20.448 -2.095 -9.152 1.00 82.81 128 ILE A C 1
ATOM 950 O O . ILE A 1 128 ? 20.703 -1.744 -10.304 1.00 82.81 128 ILE A O 1
ATOM 954 N N . PRO A 1 129 ? 19.875 -3.287 -8.892 1.00 89.00 129 PRO A N 1
ATOM 955 C CA . PRO A 1 129 ? 19.392 -4.187 -9.935 1.00 89.00 129 PRO A CA 1
ATOM 956 C C . PRO A 1 129 ? 18.551 -3.534 -11.033 1.00 89.00 129 PRO A C 1
ATOM 958 O O . PRO A 1 129 ? 18.816 -3.741 -12.219 1.00 89.00 129 PRO A O 1
ATOM 961 N N . LEU A 1 130 ? 17.556 -2.720 -10.657 1.00 91.62 130 LEU A N 1
ATOM 962 C CA . LEU A 1 130 ? 16.721 -2.016 -11.628 1.00 91.62 130 LEU A CA 1
ATOM 963 C C . LEU A 1 130 ? 17.520 -0.973 -12.413 1.00 91.62 130 LEU A C 1
ATOM 965 O O . LEU A 1 130 ? 17.367 -0.900 -13.631 1.00 91.62 130 LEU A O 1
ATOM 969 N N . TYR A 1 131 ? 18.392 -0.204 -11.758 1.00 90.12 131 TYR A N 1
ATOM 970 C CA . TYR A 1 131 ? 19.271 0.742 -12.445 1.00 90.12 131 TYR A CA 1
ATOM 971 C C . TYR A 1 131 ? 20.145 0.033 -13.495 1.00 90.12 131 TYR A C 1
ATOM 973 O O . TYR A 1 131 ? 20.152 0.445 -14.654 1.00 90.12 131 TYR A O 1
ATOM 981 N N . THR A 1 132 ? 20.806 -1.073 -13.133 1.00 91.56 132 THR A N 1
ATOM 982 C CA . THR A 1 132 ? 21.626 -1.878 -14.055 1.00 91.56 132 THR A CA 1
ATOM 983 C C . THR A 1 132 ? 20.797 -2.407 -15.232 1.00 91.56 132 THR A C 1
ATOM 985 O O . THR A 1 132 ? 21.191 -2.246 -16.388 1.00 91.56 132 THR A O 1
ATOM 988 N N . TYR A 1 133 ? 19.613 -2.972 -14.965 1.00 94.88 133 TYR A N 1
ATOM 989 C CA . TYR A 1 133 ? 18.693 -3.476 -15.992 1.00 94.88 133 TYR A CA 1
ATOM 990 C C . TYR A 1 133 ? 18.275 -2.381 -16.993 1.00 94.88 133 TYR A C 1
ATOM 992 O O . TYR A 1 133 ? 18.410 -2.547 -18.208 1.00 94.88 133 TYR A O 1
ATOM 1000 N N . PHE A 1 134 ? 17.820 -1.226 -16.498 1.00 94.69 134 PHE A N 1
ATOM 1001 C CA . PHE A 1 134 ? 17.378 -0.114 -17.346 1.00 94.69 134 PHE A CA 1
ATOM 1002 C C . PHE A 1 134 ? 18.535 0.614 -18.048 1.00 94.69 134 PHE A C 1
ATOM 1004 O O . PHE A 1 134 ? 18.338 1.135 -19.151 1.00 94.69 134 PHE A O 1
ATOM 1011 N N . ALA A 1 135 ? 19.746 0.608 -17.482 1.00 93.62 135 ALA A N 1
ATOM 1012 C CA . ALA A 1 135 ? 20.949 1.112 -18.142 1.00 93.62 135 ALA A CA 1
ATOM 1013 C C . ALA A 1 135 ? 21.343 0.241 -19.349 1.00 93.62 135 ALA A C 1
ATOM 1015 O O . ALA A 1 135 ? 21.571 0.781 -20.434 1.00 93.62 135 ALA A O 1
ATOM 1016 N N . ILE A 1 136 ? 21.338 -1.092 -19.202 1.00 94.25 136 ILE A N 1
ATOM 1017 C CA . ILE A 1 136 ? 21.605 -2.038 -20.303 1.00 94.25 136 ILE A CA 1
ATOM 1018 C C . ILE A 1 136 ? 20.590 -1.847 -21.437 1.00 94.25 136 ILE A C 1
ATOM 1020 O O . ILE A 1 136 ? 20.979 -1.727 -22.599 1.00 94.25 136 ILE A O 1
ATOM 1024 N N . LEU A 1 137 ? 19.297 -1.732 -21.114 1.00 94.19 137 LEU A N 1
ATOM 1025 C CA . LEU A 1 137 ? 18.253 -1.475 -22.113 1.00 94.19 137 LEU A CA 1
ATOM 1026 C C . LEU A 1 137 ? 18.402 -0.115 -22.811 1.00 94.19 137 LEU A C 1
ATOM 1028 O O . LEU A 1 137 ? 18.245 -0.030 -24.029 1.00 94.19 137 LEU A O 1
ATOM 1032 N N . SER A 1 138 ? 18.747 0.939 -22.066 1.00 93.62 138 SER A N 1
ATOM 1033 C CA . SER A 1 138 ? 18.977 2.278 -22.632 1.00 93.62 138 SER A CA 1
ATOM 1034 C C . SER A 1 138 ? 20.173 2.300 -23.589 1.00 93.62 138 SER A C 1
ATOM 1036 O O . SER A 1 138 ? 20.119 2.959 -24.627 1.00 93.62 138 SER A O 1
ATOM 1038 N N . ALA A 1 139 ? 21.236 1.557 -23.267 1.00 92.62 139 ALA A N 1
ATOM 1039 C CA . ALA A 1 139 ? 22.411 1.402 -24.119 1.00 92.62 139 ALA A CA 1
ATOM 1040 C C . ALA A 1 139 ? 22.145 0.505 -25.344 1.00 92.62 139 ALA A C 1
ATOM 1042 O O . ALA A 1 139 ? 22.703 0.750 -26.411 1.00 92.62 139 ALA A O 1
ATOM 1043 N N . HIS A 1 140 ? 21.275 -0.505 -25.219 1.00 92.62 140 HIS A N 1
ATOM 1044 C CA . HIS A 1 140 ? 20.879 -1.366 -26.336 1.00 92.62 140 HIS A CA 1
ATOM 1045 C C . HIS A 1 140 ? 19.980 -0.637 -27.348 1.00 92.62 140 HIS A C 1
ATOM 1047 O O . HIS A 1 140 ? 20.143 -0.807 -28.557 1.00 92.62 140 HIS A O 1
ATOM 1053 N N . ILE A 1 141 ? 19.055 0.205 -26.868 1.00 90.44 141 ILE A N 1
ATOM 1054 C CA . ILE A 1 141 ? 18.039 0.876 -27.693 1.00 90.44 141 ILE A CA 1
ATOM 1055 C C . ILE A 1 141 ? 18.137 2.412 -27.550 1.00 90.44 141 ILE A C 1
ATOM 1057 O O . ILE A 1 141 ? 17.171 3.066 -27.154 1.00 90.44 141 ILE A O 1
ATOM 1061 N N . PRO A 1 142 ? 19.261 3.053 -27.938 1.00 85.81 142 PRO A N 1
ATOM 1062 C CA . PRO A 1 142 ? 19.496 4.489 -27.716 1.00 85.81 142 PRO A CA 1
ATOM 1063 C C . PRO A 1 142 ? 18.560 5.415 -28.518 1.00 85.81 142 PRO A C 1
ATOM 1065 O O . PRO A 1 142 ? 18.513 6.626 -28.291 1.00 85.81 142 PRO A O 1
ATOM 1068 N N . LYS A 1 143 ? 17.784 4.863 -29.462 1.00 88.38 143 LYS A N 1
ATOM 1069 C CA . LYS A 1 143 ? 16.686 5.579 -30.133 1.00 88.38 143 LYS A CA 1
ATOM 1070 C C . LYS A 1 143 ? 15.471 5.763 -29.212 1.00 88.38 143 LYS A C 1
ATOM 1072 O O . LYS A 1 143 ? 14.779 6.772 -29.332 1.00 88.38 143 LYS A O 1
ATOM 1077 N N . GLN A 1 144 ? 15.237 4.846 -28.271 1.00 86.75 144 GLN A N 1
ATOM 1078 C CA . GLN A 1 144 ? 14.101 4.870 -27.352 1.00 86.75 144 GLN A CA 1
ATOM 1079 C C . GLN A 1 144 ? 14.418 5.718 -26.111 1.00 86.75 144 GLN A C 1
ATOM 1081 O O . GLN A 1 144 ? 14.563 5.231 -24.990 1.00 86.75 144 GLN A O 1
ATOM 1086 N N . ARG A 1 145 ? 14.498 7.037 -26.314 1.00 88.25 145 ARG A N 1
ATOM 1087 C CA . ARG A 1 145 ? 14.895 8.026 -25.290 1.00 88.25 145 ARG A CA 1
ATOM 1088 C C . ARG A 1 145 ? 14.006 8.067 -24.034 1.00 88.25 145 ARG A C 1
ATOM 1090 O O . ARG A 1 145 ? 14.347 8.758 -23.081 1.00 88.25 145 ARG A O 1
ATOM 1097 N N . THR A 1 146 ? 12.879 7.353 -24.013 1.00 90.81 146 THR A N 1
ATOM 1098 C CA . THR A 1 146 ? 11.969 7.276 -22.860 1.00 90.81 146 THR A CA 1
ATOM 1099 C C . THR A 1 146 ? 12.401 6.270 -21.791 1.00 90.81 146 THR A C 1
ATOM 1101 O O . THR A 1 146 ? 11.889 6.359 -20.679 1.00 90.81 146 THR A O 1
ATOM 1104 N N . ILE A 1 147 ? 13.311 5.327 -22.083 1.00 91.62 147 ILE A N 1
ATOM 1105 C CA . ILE A 1 147 ? 13.668 4.232 -21.155 1.00 91.62 147 ILE A CA 1
ATOM 1106 C C . ILE A 1 147 ? 14.154 4.754 -19.777 1.00 91.62 147 ILE A C 1
ATOM 1108 O O . ILE A 1 147 ? 13.616 4.294 -18.767 1.00 91.62 147 ILE A O 1
ATOM 1112 N N . PRO A 1 148 ? 15.044 5.768 -19.677 1.00 89.81 148 PRO A N 1
ATOM 1113 C CA . PRO A 1 148 ? 15.434 6.336 -18.380 1.00 89.81 148 PRO A CA 1
ATOM 1114 C C . PRO A 1 148 ? 14.292 7.051 -17.640 1.00 89.81 148 PRO A C 1
ATOM 1116 O O . PRO A 1 148 ? 14.260 7.067 -16.412 1.00 89.81 148 PRO A O 1
ATOM 1119 N N . PHE A 1 149 ? 13.337 7.641 -18.366 1.00 88.06 149 PHE A N 1
ATOM 1120 C CA . PHE A 1 149 ? 12.208 8.352 -17.761 1.00 88.06 149 PHE A CA 1
ATOM 1121 C C . PHE A 1 149 ? 11.202 7.378 -17.138 1.00 88.06 149 PHE A C 1
ATOM 1123 O O . PHE A 1 149 ? 10.809 7.559 -15.986 1.00 88.06 149 PHE A O 1
ATOM 1130 N N . VAL A 1 150 ? 10.849 6.302 -17.851 1.00 91.81 150 VAL A N 1
ATOM 1131 C CA . VAL A 1 150 ? 9.922 5.291 -17.318 1.00 91.81 150 VAL A CA 1
ATOM 1132 C C . VAL A 1 150 ? 10.543 4.475 -16.177 1.00 91.81 150 VAL A C 1
ATOM 1134 O O . VAL A 1 150 ? 9.818 4.075 -15.271 1.00 91.81 150 VAL A O 1
ATOM 1137 N N . PHE A 1 151 ? 11.874 4.315 -16.148 1.00 91.38 151 PHE A N 1
ATOM 1138 C CA . PHE A 1 151 ? 12.604 3.814 -14.975 1.00 91.38 151 PHE A CA 1
ATOM 1139 C C . PHE A 1 151 ? 12.348 4.681 -13.735 1.00 91.38 151 PHE A C 1
ATOM 1141 O O . PHE A 1 151 ? 11.920 4.158 -12.708 1.00 91.38 151 PHE A O 1
ATOM 1148 N N . PHE A 1 152 ? 12.548 6.002 -13.825 1.00 87.75 152 PHE A N 1
ATOM 1149 C CA . PHE A 1 152 ? 12.310 6.900 -12.689 1.00 87.75 152 PHE A CA 1
ATOM 1150 C C . PHE A 1 152 ? 10.839 6.935 -12.257 1.00 87.75 152 PHE A C 1
ATOM 1152 O O . PHE A 1 152 ? 10.561 6.981 -11.060 1.00 87.75 152 PHE A O 1
ATOM 1159 N N . GLN A 1 153 ? 9.893 6.867 -13.199 1.00 90.00 153 GLN A N 1
ATOM 1160 C CA . GLN A 1 153 ? 8.466 6.769 -12.872 1.00 90.00 153 GLN A CA 1
ATOM 1161 C C . GLN A 1 153 ? 8.134 5.459 -12.144 1.00 90.00 153 GLN A C 1
ATOM 1163 O O . GLN A 1 153 ? 7.413 5.483 -11.146 1.00 90.00 153 GLN A O 1
ATOM 1168 N N . TYR A 1 154 ? 8.697 4.331 -12.588 1.00 94.38 154 TYR A N 1
ATOM 1169 C CA . TYR A 1 154 ? 8.523 3.044 -11.918 1.00 94.38 154 TYR A CA 1
ATOM 1170 C C . TYR A 1 154 ? 9.160 3.031 -10.523 1.00 94.38 154 TYR A C 1
ATOM 1172 O O . TYR A 1 154 ? 8.523 2.592 -9.567 1.00 94.38 154 TYR A O 1
ATOM 1180 N N . LEU A 1 155 ? 10.372 3.575 -10.375 1.00 90.62 155 LEU A N 1
ATOM 1181 C CA . LEU A 1 155 ? 11.058 3.695 -9.088 1.00 90.62 155 LEU A CA 1
ATOM 1182 C C . LEU A 1 155 ? 10.268 4.571 -8.103 1.00 90.62 155 LEU A C 1
ATOM 1184 O O . LEU A 1 155 ? 10.084 4.175 -6.955 1.00 90.62 155 LEU A O 1
ATOM 1188 N N . ALA A 1 156 ? 9.730 5.708 -8.553 1.00 85.75 156 ALA A N 1
ATOM 1189 C CA . ALA A 1 156 ? 8.878 6.570 -7.733 1.00 85.75 156 ALA A CA 1
ATOM 1190 C C . ALA A 1 156 ? 7.553 5.887 -7.338 1.00 85.75 156 ALA A C 1
ATOM 1192 O O . ALA A 1 156 ? 7.081 6.057 -6.213 1.00 85.75 156 ALA A O 1
ATOM 1193 N N . HIS A 1 157 ? 6.964 5.077 -8.227 1.00 89.56 157 HIS A N 1
ATOM 1194 C CA . HIS A 1 157 ? 5.787 4.257 -7.911 1.00 89.56 157 HIS A CA 1
ATOM 1195 C C . HIS A 1 157 ? 6.108 3.174 -6.870 1.00 89.56 157 HIS A C 1
ATOM 1197 O O . HIS A 1 157 ? 5.363 3.023 -5.904 1.00 89.56 157 HIS A O 1
ATOM 1203 N N . LEU A 1 158 ? 7.243 2.476 -6.998 1.00 90.50 158 LEU A N 1
ATOM 1204 C CA . LEU A 1 158 ? 7.712 1.522 -5.987 1.00 90.50 158 LEU A CA 1
ATOM 1205 C C . LEU A 1 158 ? 7.974 2.207 -4.638 1.00 90.50 158 LEU A C 1
ATOM 1207 O O . LEU A 1 158 ? 7.461 1.739 -3.629 1.00 90.50 158 LEU A O 1
ATOM 1211 N N . GLN A 1 159 ? 8.692 3.334 -4.604 1.00 85.94 159 GLN A N 1
ATOM 1212 C CA . GLN A 1 159 ? 8.946 4.095 -3.371 1.00 85.94 159 GLN A CA 1
ATOM 1213 C C . GLN A 1 159 ? 7.652 4.592 -2.712 1.00 85.94 159 GLN A C 1
ATOM 1215 O O . GLN A 1 159 ? 7.526 4.566 -1.485 1.00 85.94 159 GLN A O 1
ATOM 1220 N N . LYS A 1 160 ? 6.647 4.983 -3.509 1.00 82.31 160 LYS A N 1
ATOM 1221 C CA . LYS A 1 160 ? 5.313 5.269 -2.981 1.00 82.31 160 LYS A CA 1
ATOM 1222 C C . LYS A 1 160 ? 4.714 4.020 -2.330 1.00 82.31 160 LYS A C 1
ATOM 1224 O O . LYS A 1 160 ? 4.341 4.090 -1.169 1.00 82.31 160 LYS A O 1
ATOM 1229 N N . LEU A 1 161 ? 4.677 2.879 -3.019 1.00 82.62 161 LEU A N 1
ATOM 1230 C CA . LEU A 1 161 ? 4.134 1.640 -2.451 1.00 82.62 161 LEU A CA 1
ATOM 1231 C C . LEU A 1 161 ? 4.877 1.202 -1.174 1.00 82.62 161 LEU A C 1
ATOM 1233 O O . LEU A 1 161 ? 4.227 0.812 -0.212 1.00 82.62 161 LEU A O 1
ATOM 1237 N N . VAL A 1 162 ? 6.204 1.349 -1.115 1.00 84.50 162 VAL A N 1
ATOM 1238 C CA . VAL A 1 162 ? 7.031 1.087 0.083 1.00 84.50 162 VAL A CA 1
ATOM 1239 C C . VAL A 1 162 ? 6.650 1.980 1.269 1.00 84.50 162 VAL A C 1
ATOM 1241 O O . VAL A 1 162 ? 6.688 1.529 2.408 1.00 84.50 162 VAL A O 1
ATOM 1244 N N . SER A 1 163 ? 6.256 3.235 1.031 1.00 77.25 163 SER A N 1
ATOM 1245 C CA . SER A 1 163 ? 5.781 4.128 2.103 1.00 77.25 163 SER A CA 1
ATOM 1246 C C . SER A 1 163 ? 4.299 3.937 2.464 1.00 77.25 163 SER A C 1
ATOM 1248 O O . SER A 1 163 ? 3.812 4.570 3.401 1.00 77.25 163 SER A O 1
ATOM 1250 N N . GLU A 1 164 ? 3.577 3.059 1.756 1.00 69.56 164 GLU A N 1
ATOM 1251 C CA . GLU A 1 164 ? 2.142 2.808 1.942 1.00 69.56 164 GLU A CA 1
ATOM 1252 C C . GLU A 1 164 ? 1.799 1.371 2.392 1.00 69.56 164 GLU A C 1
ATOM 1254 O O . GLU A 1 164 ? 0.725 1.181 2.969 1.00 69.56 164 GLU A O 1
ATOM 1259 N N . TYR A 1 165 ? 2.673 0.381 2.155 1.00 75.00 165 TYR A N 1
ATOM 1260 C CA . TYR A 1 165 ? 2.423 -1.052 2.379 1.00 75.00 165 TYR A CA 1
ATOM 1261 C C . TYR A 1 165 ? 3.678 -1.820 2.832 1.00 75.00 165 TYR A C 1
ATOM 1263 O O . TYR A 1 165 ? 4.804 -1.459 2.501 1.00 75.00 165 TYR A O 1
ATOM 1271 N N . GLU A 1 166 ? 3.466 -2.944 3.525 1.00 77.69 166 GLU A N 1
ATOM 1272 C CA . GLU A 1 166 ? 4.521 -3.874 3.956 1.00 77.69 166 GLU A CA 1
ATOM 1273 C C . GLU A 1 166 ? 5.397 -4.369 2.794 1.00 77.69 166 GLU A C 1
ATOM 1275 O O . GLU A 1 166 ? 4.881 -4.794 1.753 1.00 77.69 166 GLU A O 1
ATOM 1280 N N . TRP A 1 167 ? 6.722 -4.393 2.993 1.00 83.69 167 TRP A N 1
ATOM 1281 C CA . TRP A 1 167 ? 7.690 -4.682 1.923 1.00 83.69 167 TRP A CA 1
ATOM 1282 C C . TRP A 1 167 ? 7.434 -6.020 1.220 1.00 83.69 167 TRP A C 1
ATOM 1284 O O . TRP A 1 167 ? 7.497 -6.076 -0.003 1.00 83.69 167 TRP A O 1
ATOM 1294 N N . ALA A 1 168 ? 7.038 -7.073 1.942 1.00 80.56 168 ALA A N 1
ATOM 1295 C CA . ALA A 1 168 ? 6.711 -8.371 1.342 1.00 80.56 168 ALA A CA 1
ATOM 1296 C C . ALA A 1 168 ? 5.552 -8.304 0.319 1.00 80.56 168 ALA A C 1
ATOM 1298 O O . ALA A 1 168 ? 5.565 -9.015 -0.688 1.00 80.56 168 ALA A O 1
ATOM 1299 N N . VAL A 1 169 ? 4.566 -7.423 0.534 1.00 81.38 169 VAL A N 1
ATOM 1300 C CA . VAL A 1 169 ? 3.447 -7.208 -0.401 1.00 81.38 169 VAL A CA 1
ATOM 1301 C C . VAL A 1 169 ? 3.912 -6.392 -1.608 1.00 81.38 169 VAL A C 1
ATOM 1303 O O . VAL A 1 169 ? 3.581 -6.722 -2.747 1.00 81.38 169 VAL A O 1
ATOM 1306 N N . VAL A 1 170 ? 4.731 -5.361 -1.375 1.00 87.69 170 VAL A N 1
ATOM 1307 C CA . VAL A 1 170 ? 5.299 -4.526 -2.446 1.00 87.69 170 VAL A CA 1
ATOM 1308 C C . VAL A 1 170 ? 6.260 -5.321 -3.329 1.00 87.69 170 VAL A C 1
ATOM 1310 O O . VAL A 1 170 ? 6.209 -5.177 -4.547 1.00 87.69 170 VAL A O 1
ATOM 1313 N N . LEU A 1 171 ? 7.071 -6.205 -2.745 1.00 87.75 171 LEU A N 1
ATOM 1314 C CA . LEU A 1 171 ? 7.954 -7.132 -3.449 1.00 87.75 171 LEU A CA 1
ATOM 1315 C C . LEU A 1 171 ? 7.149 -8.118 -4.309 1.00 87.75 171 LEU A C 1
ATOM 1317 O O . LEU A 1 171 ? 7.467 -8.308 -5.479 1.00 87.75 171 LEU A O 1
ATOM 1321 N N . SER A 1 172 ? 6.049 -8.665 -3.781 1.00 87.00 172 SER A N 1
ATOM 1322 C CA . SER A 1 172 ? 5.129 -9.518 -4.546 1.00 87.00 172 SER A CA 1
ATOM 1323 C C . SER A 1 172 ? 4.537 -8.785 -5.764 1.00 87.00 172 SER A C 1
ATOM 1325 O O . SER A 1 172 ? 4.623 -9.288 -6.888 1.00 87.00 172 SER A O 1
ATOM 1327 N N . TYR A 1 173 ? 4.026 -7.561 -5.569 1.00 91.00 173 TYR A N 1
ATOM 1328 C CA . TYR A 1 173 ? 3.549 -6.702 -6.662 1.00 91.00 173 TYR A CA 1
ATOM 1329 C C . TYR A 1 173 ? 4.664 -6.375 -7.664 1.00 91.00 173 TYR A C 1
ATOM 1331 O O . TYR A 1 173 ? 4.453 -6.459 -8.872 1.00 91.00 173 TYR A O 1
ATOM 1339 N N . HIS A 1 174 ? 5.857 -6.018 -7.178 1.00 93.38 174 HIS A N 1
ATOM 1340 C CA . HIS A 1 174 ? 7.031 -5.716 -7.994 1.00 93.38 174 HIS A CA 1
ATOM 1341 C C . HIS A 1 174 ? 7.370 -6.891 -8.918 1.00 93.38 174 HIS A C 1
ATOM 1343 O O . HIS A 1 174 ? 7.489 -6.695 -10.127 1.00 93.38 174 HIS A O 1
ATOM 1349 N N . THR A 1 175 ? 7.447 -8.110 -8.376 1.00 91.69 175 THR A N 1
ATOM 1350 C CA . THR A 1 175 ? 7.752 -9.330 -9.132 1.00 91.69 175 THR A CA 1
ATOM 1351 C C . THR A 1 175 ? 6.713 -9.597 -10.224 1.00 91.69 175 THR A C 1
ATOM 1353 O O . THR A 1 175 ? 7.084 -9.907 -11.359 1.00 91.69 175 THR A O 1
ATOM 1356 N N . ALA A 1 176 ? 5.418 -9.448 -9.929 1.00 91.44 176 ALA A N 1
ATOM 1357 C CA . ALA A 1 176 ? 4.358 -9.631 -10.922 1.00 91.44 176 ALA A CA 1
ATOM 1358 C C . ALA A 1 176 ? 4.366 -8.527 -11.998 1.00 91.44 176 ALA A C 1
ATOM 1360 O O . ALA A 1 176 ? 4.288 -8.814 -13.196 1.00 91.44 176 ALA A O 1
ATOM 1361 N N . PHE A 1 177 ? 4.516 -7.266 -11.580 1.00 95.69 177 PHE A N 1
ATOM 1362 C CA . PHE A 1 177 ? 4.537 -6.099 -12.459 1.00 95.69 177 PHE A CA 1
ATOM 1363 C C . PHE A 1 177 ? 5.729 -6.142 -13.413 1.00 95.69 177 PHE A C 1
ATOM 1365 O O . PHE A 1 177 ? 5.533 -6.052 -14.623 1.00 95.69 177 PHE A O 1
ATOM 1372 N N . PHE A 1 178 ? 6.943 -6.345 -12.896 1.00 95.62 178 PHE A N 1
ATOM 1373 C CA . PHE A 1 178 ? 8.159 -6.424 -13.703 1.00 95.62 178 PHE A CA 1
ATOM 1374 C C . PHE A 1 178 ? 8.040 -7.523 -14.763 1.00 95.62 178 PHE A C 1
ATOM 1376 O O . PHE A 1 178 ? 8.239 -7.256 -15.945 1.00 95.62 178 PHE A O 1
ATOM 1383 N N . ASN A 1 179 ? 7.646 -8.743 -14.374 1.00 94.50 179 ASN A N 1
ATOM 1384 C CA . ASN A 1 179 ? 7.532 -9.863 -15.312 1.00 94.50 179 ASN A CA 1
ATOM 1385 C C . ASN A 1 179 ? 6.465 -9.627 -16.400 1.00 94.50 179 ASN A C 1
ATOM 1387 O O . ASN A 1 179 ? 6.683 -10.025 -17.547 1.00 94.50 179 ASN A O 1
ATOM 1391 N N . ARG A 1 180 ? 5.351 -8.947 -16.076 1.00 94.31 180 ARG A N 1
ATOM 1392 C CA . ARG A 1 180 ? 4.325 -8.545 -17.056 1.00 94.31 180 ARG A CA 1
ATOM 1393 C C . ARG A 1 180 ? 4.837 -7.460 -18.004 1.00 94.31 180 ARG A C 1
ATOM 1395 O O . ARG A 1 180 ? 4.778 -7.648 -19.215 1.00 94.31 180 ARG A O 1
ATOM 1402 N N . ARG A 1 181 ? 5.363 -6.351 -17.474 1.00 95.00 181 ARG A N 1
ATOM 1403 C CA . ARG A 1 181 ? 5.875 -5.229 -18.282 1.00 95.00 181 ARG A CA 1
ATOM 1404 C C . ARG A 1 181 ? 7.040 -5.653 -19.181 1.00 95.00 181 ARG A C 1
ATOM 1406 O O . ARG A 1 181 ? 7.142 -5.200 -20.313 1.00 95.00 181 ARG A O 1
ATOM 1413 N N . ARG A 1 182 ? 7.891 -6.566 -18.704 1.00 95.00 182 ARG A N 1
ATOM 1414 C CA . ARG A 1 182 ? 8.960 -7.205 -19.482 1.00 95.00 182 ARG A CA 1
ATOM 1415 C C . ARG A 1 182 ? 8.418 -7.988 -20.682 1.00 95.00 182 ARG A C 1
ATOM 1417 O O . ARG A 1 182 ? 8.976 -7.871 -21.763 1.00 95.00 182 ARG A O 1
ATOM 1424 N N . ALA A 1 183 ? 7.332 -8.749 -20.525 1.00 91.62 183 ALA A N 1
ATOM 1425 C CA . ALA A 1 183 ? 6.727 -9.465 -21.651 1.00 91.62 183 ALA A CA 1
ATOM 1426 C C . ALA A 1 183 ? 6.175 -8.502 -22.724 1.00 91.62 183 ALA A C 1
ATOM 1428 O O . ALA A 1 183 ? 6.289 -8.778 -23.911 1.00 91.62 183 ALA A O 1
ATOM 1429 N N . GLU A 1 184 ? 5.647 -7.343 -22.323 1.00 90.00 184 GLU A N 1
ATOM 1430 C CA . GLU A 1 184 ? 5.163 -6.299 -23.246 1.00 90.00 184 GLU A CA 1
ATOM 1431 C C . GLU A 1 184 ? 6.302 -5.555 -23.976 1.00 90.00 184 GLU A C 1
ATOM 1433 O O . GLU A 1 184 ? 6.088 -5.010 -25.058 1.00 90.00 184 GLU A O 1
ATOM 1438 N N . MET A 1 185 ? 7.530 -5.560 -23.435 1.00 92.12 185 MET A N 1
ATOM 1439 C CA . MET A 1 185 ? 8.706 -4.996 -24.118 1.00 92.12 185 MET A CA 1
ATOM 1440 C C . MET A 1 185 ? 9.089 -5.779 -25.386 1.00 92.12 185 MET A C 1
ATOM 1442 O O . MET A 1 185 ? 9.766 -5.217 -26.241 1.00 92.12 185 MET A O 1
ATOM 1446 N N . ILE A 1 186 ? 8.632 -7.029 -25.547 1.00 88.94 186 ILE A N 1
ATOM 1447 C CA . ILE A 1 186 ? 8.835 -7.831 -26.770 1.00 88.94 186 ILE A CA 1
ATOM 1448 C C . ILE A 1 186 ? 8.169 -7.157 -27.985 1.00 88.94 186 ILE A C 1
ATOM 1450 O O . ILE A 1 186 ? 8.744 -7.146 -29.071 1.00 88.94 186 ILE A O 1
ATOM 1454 N N . ASP A 1 187 ? 7.015 -6.511 -27.785 1.00 88.00 187 ASP A N 1
ATOM 1455 C CA . ASP A 1 187 ? 6.322 -5.709 -28.807 1.00 88.00 187 ASP A CA 1
ATOM 1456 C C . ASP A 1 187 ? 6.915 -4.287 -28.960 1.00 88.00 187 ASP A C 1
ATOM 1458 O O . ASP A 1 187 ? 6.422 -3.473 -29.743 1.00 88.00 187 ASP A O 1
ATOM 1462 N N . GLY A 1 188 ? 7.958 -3.949 -28.191 1.00 87.19 188 GLY A N 1
ATOM 1463 C CA . GLY A 1 188 ? 8.567 -2.618 -28.133 1.00 87.19 188 GLY A CA 1
ATOM 1464 C C . GLY A 1 188 ? 7.799 -1.585 -27.294 1.00 87.19 188 GLY A C 1
ATOM 1465 O O . GLY A 1 188 ? 8.143 -0.400 -27.326 1.00 87.19 188 GLY A O 1
ATOM 1466 N N . ASP A 1 189 ? 6.776 -1.984 -26.527 1.00 87.19 189 ASP A N 1
ATOM 1467 C CA . ASP A 1 189 ? 5.990 -1.063 -25.695 1.00 87.19 189 ASP A CA 1
ATOM 1468 C C . ASP A 1 189 ? 6.651 -0.796 -24.331 1.00 87.19 189 ASP A C 1
ATOM 1470 O O . ASP A 1 189 ? 6.270 -1.317 -23.281 1.00 87.19 189 ASP A O 1
ATOM 1474 N N . TYR A 1 190 ? 7.640 0.097 -24.336 1.00 90.69 190 TYR A N 1
ATOM 1475 C CA . TYR A 1 190 ? 8.286 0.588 -23.114 1.00 90.69 190 TYR A CA 1
ATOM 1476 C C . TYR A 1 190 ? 7.406 1.554 -22.299 1.00 90.69 190 TYR A C 1
ATOM 1478 O O . TYR A 1 190 ? 7.807 1.956 -21.207 1.00 90.69 190 TYR A O 1
ATOM 1486 N N . SER A 1 191 ? 6.228 1.963 -22.790 1.00 88.00 191 SER A N 1
ATOM 1487 C CA . SER A 1 191 ? 5.446 3.040 -22.165 1.00 88.00 191 SER A CA 1
ATOM 1488 C C . SER A 1 191 ? 4.777 2.621 -20.854 1.00 88.00 191 SER A C 1
ATOM 1490 O O . SER A 1 191 ? 4.679 3.427 -19.929 1.00 88.00 191 SER A O 1
ATOM 1492 N N . ARG A 1 192 ? 4.369 1.351 -20.723 1.00 89.88 192 ARG A N 1
ATOM 1493 C CA . ARG A 1 192 ? 3.547 0.884 -19.588 1.00 89.88 192 ARG A CA 1
ATOM 1494 C C . ARG A 1 192 ? 4.285 0.839 -18.252 1.00 89.88 192 ARG A C 1
ATOM 1496 O O . ARG A 1 192 ? 3.639 0.798 -17.212 1.00 89.88 192 ARG A O 1
ATOM 1503 N N . TRP A 1 193 ? 5.616 0.918 -18.250 1.00 92.56 193 TRP A N 1
ATOM 1504 C CA . TRP A 1 193 ? 6.412 1.091 -17.026 1.00 92.56 193 TRP A CA 1
ATOM 1505 C C . TRP A 1 193 ? 6.128 2.423 -16.312 1.00 92.56 193 TRP A C 1
ATOM 1507 O O . TRP A 1 193 ? 6.293 2.510 -15.099 1.00 92.56 193 TRP A O 1
ATOM 1517 N N . ALA A 1 194 ? 5.631 3.433 -17.036 1.00 85.38 194 ALA A N 1
ATOM 1518 C CA . ALA A 1 194 ? 5.185 4.707 -16.473 1.00 85.38 194 ALA A CA 1
ATOM 1519 C C . ALA A 1 194 ? 3.870 4.621 -15.672 1.00 85.38 194 ALA A C 1
ATOM 1521 O O . ALA A 1 194 ? 3.489 5.596 -15.022 1.00 85.38 194 ALA A O 1
ATOM 1522 N N . LEU A 1 195 ? 3.135 3.507 -15.772 1.00 86.31 195 LEU A N 1
ATOM 1523 C CA . LEU A 1 195 ? 1.750 3.386 -15.323 1.00 86.31 195 LEU A CA 1
ATOM 1524 C C . LEU A 1 195 ? 1.600 2.265 -14.291 1.00 86.31 195 LEU A C 1
ATOM 1526 O O . LEU A 1 195 ? 2.064 1.145 -14.494 1.00 86.31 195 LEU A O 1
ATOM 1530 N N . ALA A 1 196 ? 0.890 2.545 -13.197 1.00 86.25 196 ALA A N 1
ATOM 1531 C CA . ALA A 1 196 ? 0.461 1.508 -12.265 1.00 86.25 196 ALA A CA 1
ATOM 1532 C C . ALA A 1 196 ? -0.504 0.534 -12.963 1.00 86.25 196 ALA A C 1
ATOM 1534 O O . ALA A 1 196 ? -1.384 0.955 -13.713 1.00 86.25 196 ALA A O 1
ATOM 1535 N N . ASP A 1 197 ? -0.363 -0.766 -12.701 1.00 88.81 197 ASP A N 1
ATOM 1536 C CA . ASP A 1 197 ? -1.239 -1.787 -13.278 1.00 88.81 197 ASP A CA 1
ATOM 1537 C C . ASP A 1 197 ? -2.481 -1.950 -12.390 1.00 88.81 197 ASP A C 1
ATOM 1539 O O . ASP A 1 197 ? -2.346 -2.463 -11.279 1.00 88.81 197 ASP A O 1
ATOM 1543 N N . PRO A 1 198 ? -3.686 -1.524 -12.812 1.00 83.75 198 PRO A N 1
ATOM 1544 C CA . PRO A 1 198 ? -4.851 -1.529 -11.928 1.00 83.75 198 PRO A CA 1
ATOM 1545 C C . PRO A 1 198 ? -5.282 -2.946 -11.530 1.00 83.75 198 PRO A C 1
ATOM 1547 O O . PRO A 1 198 ? -5.845 -3.121 -10.451 1.00 83.75 198 PRO A O 1
ATOM 1550 N N . VAL A 1 199 ? -4.984 -3.958 -12.356 1.00 85.44 199 VAL A N 1
ATOM 1551 C CA . VAL A 1 199 ? -5.292 -5.359 -12.047 1.00 85.44 199 VAL A CA 1
ATOM 1552 C C . VAL A 1 199 ? -4.357 -5.848 -10.946 1.00 85.44 199 VAL A C 1
ATOM 1554 O O . VAL A 1 199 ? -4.842 -6.245 -9.890 1.00 85.44 199 VAL A O 1
ATOM 1557 N N . LEU A 1 200 ? -3.036 -5.719 -11.130 1.00 88.12 200 LEU A N 1
ATOM 1558 C CA . LEU A 1 200 ? -2.064 -6.128 -10.104 1.00 88.12 200 LEU A CA 1
ATOM 1559 C C . LEU A 1 200 ? -2.199 -5.296 -8.821 1.00 88.12 200 LEU A C 1
ATOM 1561 O O . LEU A 1 200 ? -2.032 -5.825 -7.727 1.00 88.12 200 LEU A O 1
ATOM 1565 N N . VAL A 1 201 ? -2.548 -4.009 -8.920 1.00 84.38 201 VAL A N 1
ATOM 1566 C CA . VAL A 1 201 ? -2.846 -3.197 -7.732 1.00 84.38 201 VAL A CA 1
ATOM 1567 C C . VAL A 1 201 ? -4.036 -3.785 -6.970 1.00 84.38 201 VAL A C 1
ATOM 1569 O O . VAL A 1 201 ? -3.934 -3.947 -5.762 1.00 84.38 201 VAL A O 1
ATOM 1572 N N . SER A 1 202 ? -5.122 -4.177 -7.647 1.00 76.75 202 SER A N 1
ATOM 1573 C CA . SER A 1 202 ? -6.276 -4.804 -6.981 1.00 76.75 202 SER A CA 1
ATOM 1574 C C . SER A 1 202 ? -6.005 -6.216 -6.435 1.00 76.75 202 SER A C 1
ATOM 1576 O O . SER A 1 202 ? -6.640 -6.627 -5.465 1.00 76.75 202 SER A O 1
ATOM 1578 N N . GLU A 1 203 ? -5.064 -6.942 -7.044 1.00 80.69 203 GLU A N 1
ATOM 1579 C CA . GLU A 1 203 ? -4.682 -8.315 -6.695 1.00 80.69 203 GLU A CA 1
ATOM 1580 C C . GLU A 1 203 ? -3.752 -8.362 -5.471 1.00 80.69 203 GLU A C 1
ATOM 1582 O O . GLU A 1 203 ? -4.009 -9.110 -4.529 1.00 80.69 203 GLU A O 1
ATOM 1587 N N . HIS A 1 204 ? -2.712 -7.520 -5.445 1.00 80.19 204 HIS A N 1
ATOM 1588 C CA . HIS A 1 204 ? -1.736 -7.470 -4.351 1.00 80.19 204 HIS A CA 1
ATOM 1589 C C . HIS A 1 204 ? -2.147 -6.502 -3.223 1.00 80.19 204 HIS A C 1
ATOM 1591 O O . HIS A 1 204 ? -1.972 -6.819 -2.046 1.00 80.19 204 HIS A O 1
ATOM 1597 N N . PHE A 1 205 ? -2.738 -5.344 -3.543 1.00 77.69 205 PHE A N 1
ATOM 1598 C CA . PHE A 1 205 ? -3.183 -4.343 -2.563 1.00 77.69 205 PHE A CA 1
ATOM 1599 C C . PHE A 1 205 ? -4.707 -4.383 -2.416 1.00 77.69 205 PHE A C 1
ATOM 1601 O O . PHE A 1 205 ? -5.437 -3.515 -2.896 1.00 77.69 205 PHE A O 1
ATOM 1608 N N . SER A 1 206 ? -5.186 -5.433 -1.742 1.00 70.62 206 SER A N 1
ATOM 1609 C CA . SER A 1 206 ? -6.616 -5.666 -1.498 1.00 70.62 206 SER A CA 1
ATOM 1610 C C . SER A 1 206 ? -7.356 -4.429 -0.963 1.00 70.62 206 SER A C 1
ATOM 1612 O O . SER A 1 206 ? -6.798 -3.627 -0.207 1.00 70.62 206 SER A O 1
ATOM 1614 N N . ALA A 1 207 ? -8.651 -4.312 -1.281 1.00 66.00 207 ALA A N 1
ATOM 1615 C CA . ALA A 1 207 ? -9.503 -3.217 -0.804 1.00 66.00 207 ALA A CA 1
ATOM 1616 C C . ALA A 1 207 ? -9.458 -3.045 0.729 1.00 66.00 207 ALA A C 1
ATOM 1618 O O . ALA A 1 207 ? -9.472 -1.915 1.218 1.00 66.00 207 ALA A O 1
ATOM 1619 N N . ALA A 1 208 ? -9.308 -4.148 1.470 1.00 67.06 208 ALA A N 1
ATOM 1620 C CA . ALA A 1 208 ? -9.105 -4.150 2.913 1.00 67.06 208 ALA A CA 1
ATOM 1621 C C . ALA A 1 208 ? -7.824 -3.434 3.355 1.00 67.06 208 ALA A C 1
ATOM 1623 O O . ALA A 1 208 ? -7.872 -2.648 4.301 1.00 67.06 208 ALA A O 1
ATOM 1624 N N . ALA A 1 209 ? -6.695 -3.647 2.673 1.00 71.56 209 ALA A N 1
ATOM 1625 C CA . ALA A 1 209 ? -5.443 -2.951 2.972 1.00 71.56 209 ALA A CA 1
ATOM 1626 C C . ALA A 1 209 ? -5.568 -1.442 2.703 1.00 71.56 209 ALA A C 1
ATOM 1628 O O . ALA A 1 209 ? -5.201 -0.632 3.555 1.00 71.56 209 ALA A O 1
ATOM 1629 N N . VAL A 1 210 ? -6.168 -1.063 1.567 1.00 75.50 210 VAL A N 1
ATOM 1630 C CA . VAL A 1 210 ? -6.413 0.345 1.208 1.00 75.50 210 VAL A CA 1
ATOM 1631 C C . VAL A 1 210 ? -7.318 1.025 2.241 1.00 75.50 210 VAL A C 1
ATOM 1633 O O . VAL A 1 210 ? -6.945 2.054 2.799 1.00 75.50 210 VAL A O 1
ATOM 1636 N N . ALA A 1 211 ? -8.471 0.434 2.565 1.00 75.62 211 ALA A N 1
ATOM 1637 C CA . ALA A 1 211 ? -9.411 0.990 3.538 1.00 75.62 211 ALA A CA 1
ATOM 1638 C C . ALA A 1 211 ? -8.816 1.072 4.957 1.00 75.62 211 ALA A C 1
ATOM 1640 O O . ALA A 1 211 ? -9.021 2.065 5.651 1.00 75.62 211 ALA A O 1
ATOM 1641 N N . THR A 1 212 ? -8.031 0.070 5.369 1.00 80.12 212 THR A N 1
ATOM 1642 C CA . THR A 1 212 ? -7.288 0.068 6.644 1.00 80.12 212 THR A CA 1
ATOM 1643 C C . THR A 1 212 ? -6.307 1.245 6.708 1.00 80.12 212 THR A C 1
ATOM 1645 O O . THR A 1 212 ? -6.285 1.983 7.695 1.00 80.12 212 THR A O 1
ATOM 1648 N N . ARG A 1 213 ? -5.537 1.472 5.635 1.00 81.25 213 ARG A N 1
ATOM 1649 C CA . ARG A 1 213 ? -4.573 2.577 5.518 1.00 81.25 213 ARG A CA 1
ATOM 1650 C C . ARG A 1 213 ? -5.250 3.948 5.555 1.00 81.25 213 ARG A C 1
ATOM 1652 O O . ARG A 1 213 ? -4.820 4.823 6.303 1.00 81.25 213 ARG A O 1
ATOM 1659 N N . GLU A 1 214 ? -6.313 4.130 4.775 1.00 85.06 214 GLU A N 1
ATOM 1660 C CA . GLU A 1 214 ? -7.058 5.392 4.699 1.00 85.06 214 GLU A CA 1
ATOM 1661 C C . GLU A 1 214 ? -7.741 5.723 6.029 1.00 85.06 214 GLU A C 1
ATOM 1663 O O . GLU A 1 214 ? -7.651 6.855 6.501 1.00 85.06 214 GLU A O 1
ATOM 1668 N N . VAL A 1 215 ? -8.347 4.735 6.699 1.00 87.62 215 VAL A N 1
ATOM 1669 C CA . VAL A 1 215 ? -8.919 4.939 8.037 1.00 87.62 215 VAL A CA 1
ATOM 1670 C C . VAL A 1 215 ? -7.838 5.276 9.066 1.00 87.62 215 VAL A C 1
ATOM 1672 O O . VAL A 1 215 ? -8.053 6.190 9.857 1.00 87.62 215 VAL A O 1
ATOM 1675 N N . LYS A 1 216 ? -6.657 4.641 9.031 1.00 88.00 216 LYS A N 1
ATOM 1676 C CA . LYS A 1 216 ? -5.531 5.029 9.900 1.00 88.00 216 LYS A CA 1
ATOM 1677 C C . LYS A 1 216 ? -5.112 6.487 9.661 1.00 88.00 216 LYS A C 1
ATOM 1679 O O . LYS A 1 216 ? -5.085 7.278 10.598 1.00 88.00 216 LYS A O 1
ATOM 1684 N N . ALA A 1 217 ? -4.910 6.875 8.402 1.00 88.06 217 ALA A N 1
ATOM 1685 C CA . ALA A 1 217 ? -4.533 8.237 8.013 1.00 88.06 217 ALA A CA 1
ATOM 1686 C C . ALA A 1 217 ? -5.637 9.299 8.230 1.00 88.06 217 ALA A C 1
ATOM 1688 O O . ALA A 1 217 ? -5.357 10.499 8.127 1.00 88.06 217 ALA A O 1
ATOM 1689 N N . LEU A 1 218 ? -6.879 8.873 8.486 1.00 91.44 218 LEU A N 1
ATOM 1690 C CA . LEU A 1 218 ? -8.001 9.696 8.941 1.00 91.44 218 LEU A CA 1
ATOM 1691 C C . LEU A 1 218 ? -8.030 9.807 10.475 1.00 91.44 218 LEU A C 1
ATOM 1693 O O . LEU A 1 218 ? -8.219 10.905 10.991 1.00 91.44 218 LEU A O 1
ATOM 1697 N N . LEU A 1 219 ? -7.784 8.709 11.198 1.00 90.31 219 LEU A N 1
ATOM 1698 C CA . LEU A 1 219 ? -7.667 8.682 12.662 1.00 90.31 219 LEU A CA 1
ATOM 1699 C C . LEU A 1 219 ? -6.496 9.541 13.157 1.00 90.31 219 LEU A C 1
ATOM 1701 O O . LEU A 1 219 ? -6.687 10.357 14.050 1.00 90.31 219 LEU A O 1
ATOM 1705 N N . ASP A 1 220 ? -5.328 9.462 12.512 1.00 91.12 220 ASP A N 1
ATOM 1706 C CA . ASP A 1 220 ? -4.151 10.303 12.808 1.00 91.12 220 ASP A CA 1
ATOM 1707 C C . ASP A 1 220 ? -4.381 11.815 12.578 1.00 91.12 220 ASP A C 1
ATOM 1709 O O . ASP A 1 220 ? -3.530 12.637 12.913 1.00 91.12 220 ASP A O 1
ATOM 1713 N N . LYS A 1 221 ? -5.524 12.198 11.993 1.00 91.38 221 LYS A N 1
ATOM 1714 C CA . LYS A 1 221 ? -5.937 13.591 11.756 1.00 91.38 221 LYS A CA 1
ATOM 1715 C C . LYS A 1 221 ? -7.200 13.976 12.528 1.00 91.38 221 LYS A C 1
ATOM 1717 O O . LYS A 1 221 ? -7.659 15.107 12.376 1.00 91.38 221 LYS A O 1
ATOM 1722 N N . LEU A 1 222 ? -7.794 13.066 13.301 1.00 90.81 222 LEU A N 1
ATOM 1723 C CA . LEU A 1 222 ? -9.083 13.279 13.952 1.00 90.81 222 LEU A CA 1
ATOM 1724 C C . LEU A 1 222 ? -8.959 14.301 15.090 1.00 90.81 222 LEU A C 1
ATOM 1726 O O . LEU A 1 222 ? -8.192 14.119 16.030 1.00 90.81 222 LEU A O 1
ATOM 1730 N N . THR A 1 223 ? -9.750 15.370 15.023 1.00 91.25 223 THR A N 1
ATOM 1731 C CA . THR A 1 223 ? -9.874 16.380 16.082 1.00 91.25 223 THR A CA 1
ATOM 1732 C C . THR A 1 223 ? -11.345 16.706 16.328 1.00 91.25 223 THR A C 1
ATOM 1734 O O . THR A 1 223 ? -12.211 16.398 15.508 1.00 91.25 223 THR A O 1
ATOM 1737 N N . MET A 1 224 ? -11.651 17.391 17.434 1.00 88.81 224 MET A N 1
ATOM 1738 C CA . MET A 1 224 ? -13.014 17.872 17.703 1.00 88.81 224 MET A CA 1
ATOM 1739 C C . MET A 1 224 ? -13.533 18.851 16.631 1.00 88.81 224 MET A C 1
ATOM 1741 O O . MET A 1 224 ? -14.740 18.940 16.436 1.00 88.81 224 MET A O 1
ATOM 1745 N N . GLU A 1 225 ? -12.647 19.563 15.924 1.00 90.62 225 GLU A N 1
ATOM 1746 C CA . GLU A 1 225 ? -13.015 20.551 14.896 1.00 90.62 225 GLU A CA 1
ATOM 1747 C C . GLU A 1 225 ? -13.414 19.896 13.568 1.00 90.62 225 GLU A C 1
ATOM 1749 O O . GLU A 1 225 ? -14.347 20.343 12.903 1.00 90.62 225 GLU A O 1
ATOM 1754 N N . ASN A 1 226 ? -12.719 18.823 13.175 1.00 92.31 226 ASN A N 1
ATOM 1755 C CA . ASN A 1 226 ? -12.968 18.113 11.917 1.00 92.31 226 ASN A CA 1
ATOM 1756 C C . ASN A 1 226 ? -13.797 16.824 12.089 1.00 92.31 226 ASN A C 1
ATOM 1758 O O . ASN A 1 226 ? -14.099 16.154 11.093 1.00 92.31 226 ASN A O 1
ATOM 1762 N N . PHE A 1 227 ? -14.195 16.513 13.331 1.00 93.94 227 PHE A N 1
ATOM 1763 C CA . PHE A 1 227 ? -14.851 15.276 13.753 1.00 93.94 227 PHE A CA 1
ATOM 1764 C C . PHE A 1 227 ? -15.949 14.813 12.796 1.00 93.94 227 PHE A C 1
ATOM 1766 O O . PHE A 1 227 ? -15.932 13.663 12.360 1.00 93.94 227 PHE A O 1
ATOM 1773 N N . ASP A 1 228 ? -16.903 15.677 12.436 1.00 92.81 228 ASP A N 1
ATOM 1774 C CA . ASP A 1 228 ? -18.046 15.262 11.617 1.00 92.81 228 ASP A CA 1
ATOM 1775 C C . ASP A 1 228 ? -17.667 14.895 10.177 1.00 92.81 228 ASP A C 1
ATOM 1777 O O . ASP A 1 228 ? -18.243 13.954 9.627 1.00 92.81 228 ASP A O 1
ATOM 1781 N N . SER A 1 229 ? -16.661 15.563 9.606 1.00 94.56 229 SER A N 1
ATOM 1782 C CA . SER A 1 229 ? -16.136 15.266 8.269 1.00 94.56 229 SER A CA 1
ATOM 1783 C C . SER A 1 229 ? -15.310 13.978 8.257 1.00 94.56 229 SER A C 1
ATOM 1785 O O . SER A 1 229 ? -15.506 13.119 7.395 1.00 94.56 229 SER A O 1
ATOM 1787 N N . ILE A 1 230 ? -14.404 13.810 9.225 1.00 93.25 230 ILE A N 1
ATOM 1788 C CA . ILE A 1 230 ? -13.534 12.628 9.294 1.00 93.25 230 ILE A CA 1
ATOM 1789 C C . ILE A 1 230 ? -14.328 11.379 9.699 1.00 93.25 230 ILE A C 1
ATOM 1791 O O . ILE A 1 230 ? -14.142 10.317 9.106 1.00 93.25 230 ILE A O 1
ATOM 1795 N N . SER A 1 231 ? -15.276 11.490 10.633 1.00 93.62 231 SER A N 1
ATOM 1796 C CA . SER A 1 231 ? -16.116 10.353 11.033 1.00 93.62 231 SER A CA 1
ATOM 1797 C C . SER A 1 231 ? -17.006 9.840 9.897 1.00 93.62 231 SER A C 1
ATOM 1799 O O . SER A 1 231 ? -17.065 8.629 9.701 1.00 93.62 231 SER A O 1
ATOM 1801 N N . GLU A 1 232 ? -17.643 10.707 9.097 1.00 93.69 232 GLU A N 1
ATOM 1802 C CA . GLU A 1 232 ? -18.407 10.254 7.920 1.00 93.69 232 GLU A CA 1
ATOM 1803 C C . GLU A 1 232 ? -17.494 9.643 6.837 1.00 93.69 232 GLU A C 1
ATOM 1805 O O . GLU A 1 232 ? -17.902 8.685 6.184 1.00 93.69 232 GLU A O 1
ATOM 1810 N N . GLN A 1 233 ? -16.240 10.094 6.690 1.00 91.19 233 GLN A N 1
ATOM 1811 C CA . GLN A 1 233 ? -15.259 9.446 5.802 1.00 91.19 233 GLN A CA 1
ATOM 1812 C C . GLN A 1 233 ? -14.856 8.044 6.291 1.00 91.19 233 GLN A C 1
ATOM 1814 O O . GLN A 1 233 ? -14.877 7.101 5.500 1.00 91.19 233 GLN A O 1
ATOM 1819 N N . ILE A 1 234 ? -14.566 7.867 7.586 1.00 90.62 234 ILE A N 1
ATOM 1820 C CA . ILE A 1 234 ? -14.282 6.548 8.189 1.00 90.62 234 ILE A CA 1
ATOM 1821 C C . ILE A 1 234 ? -15.492 5.612 8.026 1.00 90.62 234 ILE A C 1
ATOM 1823 O O . ILE A 1 234 ? -15.354 4.460 7.613 1.00 90.62 234 ILE A O 1
ATOM 1827 N N . ILE A 1 235 ? -16.698 6.122 8.288 1.00 89.88 235 ILE A N 1
ATOM 1828 C CA . ILE A 1 235 ? -17.962 5.400 8.100 1.00 89.88 235 ILE A CA 1
ATOM 1829 C C . ILE A 1 235 ? -18.181 5.042 6.625 1.00 89.88 235 ILE A C 1
ATOM 1831 O O . ILE A 1 235 ? -18.689 3.956 6.345 1.00 89.88 235 ILE A O 1
ATOM 1835 N N . SER A 1 236 ? -17.793 5.903 5.681 1.00 88.75 236 SER A N 1
ATOM 1836 C CA . SER A 1 236 ? -17.842 5.618 4.244 1.00 88.75 236 SER A CA 1
ATOM 1837 C C . SER A 1 236 ? -16.910 4.460 3.877 1.00 88.75 236 SER A C 1
ATOM 1839 O O . SER A 1 236 ? -17.377 3.475 3.311 1.00 88.75 236 SER A O 1
ATOM 1841 N N . TRP A 1 237 ? -15.641 4.501 4.304 1.00 85.19 237 TRP A N 1
ATOM 1842 C CA . TRP A 1 237 ? -14.665 3.426 4.076 1.00 85.19 237 TRP A CA 1
ATOM 1843 C C . TRP A 1 237 ? -15.118 2.074 4.631 1.00 85.19 237 TRP A C 1
ATOM 1845 O O . TRP A 1 237 ? -15.097 1.078 3.906 1.00 85.19 237 TRP A O 1
ATOM 1855 N N . VAL A 1 238 ? -15.627 2.037 5.868 1.00 83.50 238 VAL A N 1
ATOM 1856 C CA . VAL A 1 238 ? -16.264 0.832 6.431 1.00 83.50 238 VAL A CA 1
ATOM 1857 C C . VAL A 1 238 ? -17.412 0.354 5.540 1.00 83.50 238 VAL A C 1
ATOM 1859 O O . VAL A 1 238 ? -17.520 -0.831 5.229 1.00 83.50 238 VAL A O 1
ATOM 1862 N N . ASN A 1 239 ? -18.261 1.274 5.087 1.00 83.94 239 ASN A N 1
ATOM 1863 C CA . ASN A 1 239 ? -19.402 0.976 4.231 1.00 83.94 239 ASN A CA 1
ATOM 1864 C C . ASN A 1 239 ? -19.042 0.585 2.784 1.00 83.94 239 ASN A C 1
ATOM 1866 O O . ASN A 1 239 ? -19.925 0.086 2.087 1.00 83.94 239 ASN A O 1
ATOM 1870 N N . THR A 1 240 ? -17.796 0.739 2.332 1.00 74.81 240 THR A N 1
ATOM 1871 C CA . THR A 1 240 ? -17.335 0.231 1.026 1.00 74.81 240 THR A CA 1
ATOM 1872 C C . THR A 1 240 ? -17.210 -1.300 1.031 1.00 74.81 240 THR A C 1
ATOM 1874 O O . THR A 1 240 ? -17.472 -1.936 0.014 1.00 74.81 240 THR A O 1
ATOM 1877 N N . SER A 1 241 ? -16.955 -1.927 2.187 1.00 64.94 241 SER A N 1
ATOM 1878 C CA . SER A 1 241 ? -16.782 -3.391 2.337 1.00 64.94 241 SER A CA 1
ATOM 1879 C C . SER A 1 241 ? -18.046 -4.256 2.117 1.00 64.94 241 SER A C 1
ATOM 1881 O O . SER A 1 241 ? -18.024 -5.461 2.356 1.00 64.94 241 SER A O 1
ATOM 1883 N N . ARG A 1 242 ? -19.153 -3.686 1.606 1.00 55.75 242 ARG A N 1
ATOM 1884 C 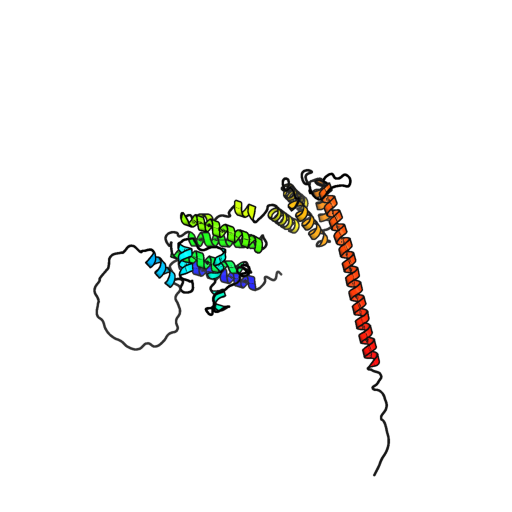CA . ARG A 1 242 ? -20.499 -4.300 1.430 1.00 55.75 242 ARG A CA 1
ATOM 1885 C C . ARG A 1 242 ? -20.600 -5.472 0.427 1.00 55.75 242 ARG A C 1
ATOM 1887 O O . ARG A 1 242 ? -21.699 -5.781 -0.037 1.00 55.75 242 ARG A O 1
ATOM 1894 N N . GLY A 1 243 ? -19.486 -6.112 0.088 1.00 51.34 243 GLY A N 1
ATOM 1895 C CA . GLY A 1 243 ? -19.410 -7.339 -0.712 1.00 51.34 243 GLY A CA 1
ATOM 1896 C C . GLY A 1 243 ? -18.356 -8.344 -0.226 1.00 51.34 243 GLY A C 1
ATOM 1897 O O . GLY A 1 243 ? -18.223 -9.408 -0.828 1.00 51.34 243 GLY A O 1
ATOM 1898 N N . GLU A 1 244 ? -17.613 -8.043 0.844 1.00 61.88 244 GLU A N 1
ATOM 1899 C CA . GLU A 1 244 ? -16.656 -8.981 1.435 1.00 61.88 244 GLU A CA 1
ATOM 1900 C C . GLU A 1 244 ? -17.402 -10.022 2.276 1.00 61.88 244 GLU A C 1
ATOM 1902 O O . GLU A 1 244 ? -18.014 -9.680 3.284 1.00 61.88 244 GLU A O 1
ATOM 1907 N N . LYS A 1 245 ? -17.329 -11.302 1.886 1.00 53.94 245 LYS A N 1
ATOM 1908 C CA . LYS A 1 245 ? -17.995 -12.419 2.595 1.00 53.94 245 LYS A CA 1
ATOM 1909 C C . LYS A 1 245 ? -17.555 -12.591 4.056 1.00 53.94 245 LYS A C 1
ATOM 1911 O O . LYS A 1 245 ? -18.251 -13.222 4.834 1.00 53.94 245 LYS A O 1
ATOM 1916 N N . ASP A 1 246 ? -16.375 -12.075 4.375 1.00 59.97 246 ASP A N 1
ATOM 1917 C CA . ASP A 1 246 ? -15.561 -12.445 5.536 1.00 59.97 246 ASP A CA 1
ATOM 1918 C C . ASP A 1 246 ? -15.357 -11.264 6.505 1.00 59.97 246 ASP A C 1
ATOM 1920 O O . ASP A 1 246 ? -14.499 -11.296 7.378 1.00 59.97 246 ASP A O 1
ATOM 1924 N N . GLY A 1 247 ? -16.044 -10.137 6.268 1.00 66.56 247 GLY A N 1
ATOM 1925 C CA . GLY A 1 247 ? -15.973 -8.927 7.097 1.00 66.56 247 GLY A CA 1
ATOM 1926 C C . GLY A 1 247 ? -14.585 -8.284 7.280 1.00 66.56 247 GLY A C 1
ATOM 1927 O O . GLY A 1 247 ? -14.490 -7.284 7.989 1.00 66.56 247 GLY A O 1
ATOM 1928 N N . ARG A 1 248 ? -13.504 -8.809 6.682 1.00 72.62 248 ARG A N 1
ATOM 1929 C CA . ARG A 1 248 ? -12.108 -8.490 7.044 1.00 72.62 248 ARG A CA 1
ATOM 1930 C C . ARG A 1 248 ? -11.785 -6.999 7.112 1.00 72.62 248 ARG A C 1
ATOM 1932 O O . ARG A 1 248 ? -11.204 -6.577 8.112 1.00 72.62 248 ARG A O 1
ATOM 1939 N N . THR A 1 249 ? -12.191 -6.193 6.126 1.00 75.12 249 THR A N 1
ATOM 1940 C CA . THR A 1 249 ? -12.007 -4.727 6.175 1.00 75.12 249 THR A CA 1
ATOM 1941 C C . THR A 1 249 ? -12.630 -4.118 7.428 1.00 75.12 249 THR A C 1
ATOM 1943 O O . THR A 1 249 ? -12.018 -3.310 8.122 1.00 75.12 249 THR A O 1
ATOM 1946 N N . PHE A 1 250 ? -13.866 -4.512 7.724 1.00 80.19 250 PHE A N 1
ATOM 1947 C CA . PHE A 1 250 ? -14.638 -4.000 8.845 1.00 80.19 250 PHE A CA 1
ATOM 1948 C C . PHE A 1 250 ? -14.014 -4.398 10.187 1.00 80.19 250 PHE A C 1
ATOM 1950 O O . PHE A 1 250 ? -13.852 -3.544 11.056 1.00 80.19 250 PHE A O 1
ATOM 1957 N N . ILE A 1 251 ? -13.581 -5.654 10.321 1.00 79.69 251 ILE A N 1
ATOM 1958 C CA . ILE A 1 251 ? -12.890 -6.169 11.512 1.00 79.69 251 ILE A CA 1
ATOM 1959 C C . ILE A 1 251 ? -11.590 -5.391 11.758 1.00 79.69 251 ILE A C 1
ATOM 1961 O O . ILE A 1 251 ? -11.343 -4.933 12.875 1.00 79.69 251 ILE A O 1
ATOM 1965 N N . GLN A 1 252 ? -10.774 -5.201 10.717 1.00 80.62 252 GLN A N 1
ATOM 1966 C CA . GLN A 1 252 ? -9.483 -4.524 10.839 1.00 80.62 252 GLN A CA 1
ATOM 1967 C C . GLN A 1 252 ? -9.635 -3.027 11.152 1.00 80.62 252 GLN A C 1
ATOM 1969 O O . GLN A 1 252 ? -8.874 -2.485 11.952 1.00 80.62 252 GLN A O 1
ATOM 1974 N N . VAL A 1 253 ? -10.660 -2.368 10.602 1.00 83.44 253 VAL A N 1
ATOM 1975 C CA . VAL A 1 253 ? -10.991 -0.980 10.958 1.00 83.44 253 VAL A CA 1
ATOM 1976 C C . VAL A 1 253 ? -11.465 -0.856 12.411 1.00 83.44 253 VAL A C 1
ATOM 1978 O O . VAL A 1 253 ? -11.063 0.091 13.083 1.00 83.44 253 VAL A O 1
ATOM 1981 N N . ILE A 1 254 ? -12.263 -1.796 12.935 1.00 83.94 254 ILE A N 1
ATOM 1982 C CA . ILE A 1 254 ? -12.656 -1.769 14.358 1.00 83.94 254 ILE A CA 1
ATOM 1983 C C . ILE A 1 254 ? -11.422 -1.853 15.259 1.00 83.94 254 ILE A C 1
ATOM 1985 O O . ILE A 1 254 ? -11.325 -1.078 16.209 1.00 83.94 254 ILE A O 1
ATOM 1989 N N . LYS A 1 255 ? -10.478 -2.751 14.942 1.00 86.06 255 LYS A N 1
ATOM 1990 C CA . LYS A 1 255 ? -9.215 -2.889 15.679 1.00 86.06 255 LYS A CA 1
ATOM 1991 C C . LYS A 1 255 ? -8.433 -1.577 15.707 1.00 86.06 255 LYS A C 1
ATOM 1993 O O . LYS A 1 255 ? -8.174 -1.082 16.795 1.00 86.06 255 LYS A O 1
ATOM 1998 N N . LEU A 1 256 ? -8.200 -0.945 14.551 1.00 87.69 256 LEU A N 1
ATOM 1999 C CA . LEU A 1 256 ? -7.509 0.351 14.478 1.00 87.69 256 LEU A CA 1
ATOM 2000 C C . LEU A 1 256 ? -8.188 1.457 15.301 1.00 87.69 256 LEU A C 1
ATOM 2002 O O . LEU A 1 256 ? -7.511 2.195 16.011 1.00 87.69 256 LEU A O 1
ATOM 2006 N N . VAL A 1 257 ? -9.516 1.598 15.199 1.00 87.88 257 VAL A N 1
ATOM 2007 C CA . VAL A 1 257 ? -10.268 2.623 15.951 1.00 87.88 257 VAL A CA 1
ATOM 2008 C C . VAL A 1 257 ? -10.157 2.381 17.457 1.00 87.88 257 VAL A C 1
ATOM 2010 O O . VAL A 1 257 ? -10.042 3.333 18.226 1.00 87.88 257 VAL A O 1
ATOM 2013 N N . TYR A 1 258 ? -10.188 1.116 17.874 1.00 86.62 258 TYR A N 1
ATOM 2014 C CA . TYR A 1 258 ? -10.069 0.715 19.269 1.00 86.62 258 TYR A CA 1
ATOM 2015 C C . TYR A 1 258 ? -8.641 0.915 19.811 1.00 86.62 258 TYR A C 1
ATOM 2017 O O . TYR A 1 258 ? -8.480 1.560 20.841 1.00 86.62 258 TYR A O 1
ATOM 2025 N N . GLU A 1 259 ? -7.618 0.433 19.099 1.00 87.19 259 GLU A N 1
ATOM 2026 C CA . GLU A 1 259 ? -6.195 0.549 19.466 1.00 87.19 259 GLU A CA 1
ATOM 2027 C C . GLU A 1 259 ? -5.801 2.021 19.650 1.00 87.19 259 GLU A C 1
ATOM 2029 O O . GLU A 1 259 ? -5.272 2.419 20.690 1.00 87.19 259 GLU A O 1
ATOM 2034 N N . LYS A 1 260 ? -6.197 2.868 18.693 1.00 85.88 260 LYS A N 1
ATOM 2035 C CA . LYS A 1 260 ? -6.005 4.319 18.759 1.00 85.88 260 LYS A CA 1
ATOM 2036 C C . LYS A 1 260 ? -6.698 4.951 19.974 1.00 85.88 260 LYS A C 1
ATOM 2038 O O . LYS A 1 260 ?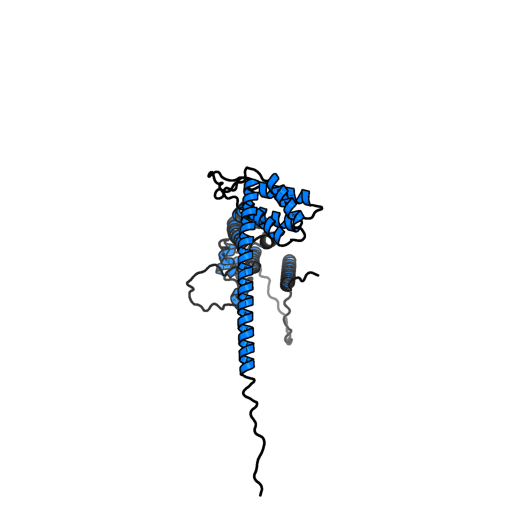 -6.132 5.831 20.617 1.00 85.88 260 LYS A O 1
ATOM 2043 N N . ALA A 1 261 ? -7.899 4.482 20.320 1.00 85.69 261 ALA A N 1
ATOM 2044 C CA . ALA A 1 261 ? -8.650 4.961 21.478 1.00 85.69 261 ALA A CA 1
ATOM 2045 C C . ALA A 1 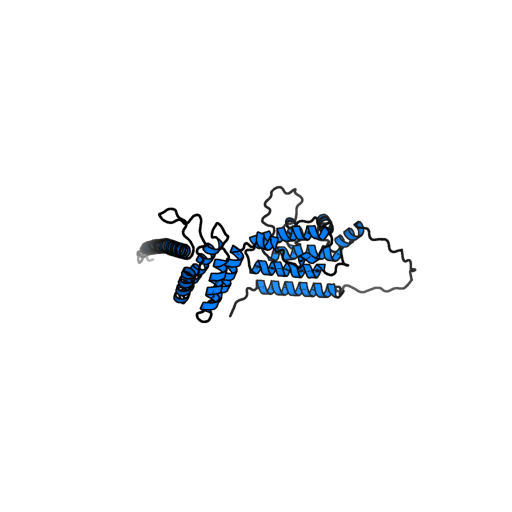261 ? -8.055 4.519 22.828 1.00 85.69 261 ALA A C 1
ATOM 2047 O O . ALA A 1 261 ? -8.248 5.221 23.823 1.00 85.69 261 ALA A O 1
ATOM 2048 N N . THR A 1 262 ? -7.351 3.382 22.876 1.00 83.44 262 THR A N 1
ATOM 2049 C CA . THR A 1 262 ? -6.616 2.930 24.068 1.00 83.44 262 THR A CA 1
ATOM 2050 C C . THR A 1 262 ? -5.271 3.635 24.235 1.00 83.44 262 THR A C 1
ATOM 2052 O O . THR A 1 262 ? -4.922 3.983 25.362 1.00 83.44 262 THR A O 1
ATOM 2055 N N . ASP A 1 263 ? -4.555 3.906 23.140 1.00 82.62 263 ASP A N 1
ATOM 2056 C CA . ASP A 1 263 ? -3.284 4.641 23.163 1.00 82.62 263 ASP A CA 1
ATOM 2057 C C . ASP A 1 263 ? -3.494 6.116 23.552 1.00 82.62 263 ASP A C 1
ATOM 2059 O O . ASP A 1 263 ? -2.787 6.674 24.393 1.00 82.62 263 ASP A O 1
ATOM 2063 N N . GLU A 1 264 ? -4.503 6.763 22.964 1.00 84.62 264 GLU A N 1
ATOM 2064 C CA . GLU A 1 264 ? -4.742 8.204 23.079 1.00 84.62 264 GLU A CA 1
ATOM 2065 C C . GLU A 1 264 ? -5.823 8.531 24.121 1.00 84.62 264 GLU A C 1
ATOM 2067 O O . GLU A 1 264 ? -6.774 9.273 23.862 1.00 84.62 264 GLU A O 1
ATOM 2072 N N . GLY A 1 265 ? -5.672 7.993 25.337 1.00 77.12 265 GLY A N 1
ATOM 2073 C CA . GLY A 1 265 ? -6.673 8.085 26.412 1.00 77.12 265 GLY A CA 1
ATOM 2074 C C . GLY A 1 265 ? -7.144 9.509 26.766 1.00 77.12 265 GLY A C 1
ATOM 2075 O O . GLY A 1 265 ? -8.278 9.689 27.209 1.00 77.12 265 GLY A O 1
ATOM 2076 N N . THR A 1 266 ? -6.335 10.543 26.502 1.00 85.25 266 THR A N 1
ATOM 2077 C CA . THR A 1 266 ? -6.723 11.967 26.614 1.00 85.25 266 THR A CA 1
ATOM 2078 C C . THR A 1 266 ? -7.922 12.338 25.732 1.00 85.25 266 THR A C 1
ATOM 2080 O O . THR A 1 266 ? -8.685 13.240 26.075 1.00 85.25 266 THR A O 1
ATOM 2083 N N . TRP A 1 267 ? -8.120 11.638 24.614 1.00 86.88 267 TRP A N 1
ATOM 2084 C CA . TRP A 1 267 ? -9.198 11.868 23.652 1.00 86.88 267 TRP A CA 1
ATOM 2085 C C . TRP A 1 267 ? -10.255 10.753 23.657 1.00 86.88 267 TRP A C 1
ATOM 2087 O O . TRP A 1 267 ? -11.076 10.675 22.742 1.00 86.88 267 TRP A O 1
ATOM 2097 N N . ALA A 1 268 ? -10.308 9.927 24.709 1.00 85.69 268 ALA A N 1
ATOM 2098 C CA . ALA A 1 268 ? -11.262 8.821 24.830 1.00 85.69 268 ALA A CA 1
ATOM 2099 C C . ALA A 1 268 ? -12.736 9.241 24.629 1.00 85.69 268 ALA A C 1
ATOM 2101 O O . ALA A 1 268 ? -13.520 8.471 24.078 1.00 85.69 268 ALA A O 1
ATOM 2102 N N . GLU A 1 269 ? -13.130 10.470 24.992 1.00 88.00 269 GLU A N 1
ATOM 2103 C CA . GLU A 1 269 ? -14.488 10.969 24.718 1.00 88.00 269 GLU A CA 1
ATOM 2104 C C . GLU A 1 269 ? -14.752 11.176 23.211 1.00 88.00 269 GLU A C 1
ATOM 2106 O O . GLU A 1 269 ? -15.835 10.861 22.717 1.00 88.00 269 GLU A O 1
ATOM 2111 N N . MET A 1 270 ? -13.756 11.654 22.456 1.00 92.44 270 MET A N 1
ATOM 2112 C CA . MET A 1 270 ? -13.828 11.808 20.997 1.00 92.44 270 MET A CA 1
ATOM 2113 C C . MET A 1 270 ? -13.974 10.443 20.317 1.00 92.44 270 MET A C 1
ATOM 2115 O O . MET A 1 270 ? -14.842 10.263 19.461 1.00 92.44 270 MET A O 1
ATOM 2119 N N . TYR A 1 271 ? -13.192 9.456 20.757 1.00 90.62 271 TYR A N 1
ATOM 2120 C CA . TYR A 1 271 ? -13.286 8.089 20.252 1.00 90.62 271 TYR A CA 1
ATOM 2121 C C . TYR A 1 271 ? -14.591 7.391 20.667 1.00 90.62 271 TYR A C 1
ATOM 2123 O O . TYR A 1 271 ? -15.206 6.714 19.845 1.00 90.62 271 TYR A O 1
ATOM 2131 N N . ALA A 1 272 ? -15.115 7.632 21.872 1.00 89.75 272 ALA A N 1
ATOM 2132 C CA . ALA A 1 272 ? -16.438 7.148 22.275 1.00 89.75 272 ALA A CA 1
ATOM 2133 C C . ALA A 1 272 ? -17.570 7.748 21.412 1.00 89.75 272 ALA A C 1
ATOM 2135 O O . ALA A 1 272 ? -18.485 7.028 20.995 1.00 89.75 272 ALA A O 1
ATOM 2136 N N . ARG A 1 273 ? -17.491 9.048 21.081 1.00 91.69 273 ARG A N 1
ATOM 2137 C CA . ARG A 1 273 ? -18.405 9.711 20.131 1.00 91.69 273 ARG A CA 1
ATOM 2138 C C . ARG A 1 273 ? -18.300 9.096 18.728 1.00 91.69 273 ARG A C 1
ATOM 2140 O O . ARG A 1 273 ? -19.339 8.847 18.113 1.00 91.69 273 ARG A O 1
ATOM 2147 N N . LEU A 1 274 ? -17.085 8.808 18.244 1.00 91.75 274 LEU A N 1
ATOM 2148 C CA . LEU A 1 274 ? -16.856 8.125 16.963 1.00 91.75 274 LEU A CA 1
ATOM 2149 C C . LEU A 1 274 ? -17.483 6.724 16.964 1.00 91.75 274 LEU A C 1
ATOM 2151 O O . LEU A 1 274 ? -18.283 6.422 16.083 1.00 91.75 274 LEU A O 1
ATOM 2155 N N . CYS A 1 275 ? -17.203 5.902 17.977 1.00 91.31 275 CYS A N 1
ATOM 2156 C CA . CYS A 1 275 ? -17.759 4.555 18.108 1.00 91.31 275 CYS A CA 1
ATOM 2157 C C . CYS A 1 275 ? -19.296 4.555 18.149 1.00 91.31 275 CYS A C 1
ATOM 2159 O O . CYS A 1 275 ? -19.920 3.705 17.512 1.00 91.31 275 CYS A O 1
ATOM 2161 N N . ARG A 1 276 ? -19.933 5.528 18.819 1.00 90.94 276 ARG A N 1
ATOM 2162 C CA . ARG A 1 276 ? -21.396 5.690 18.756 1.00 90.94 276 ARG A CA 1
ATOM 2163 C C . ARG A 1 276 ? -21.866 5.989 17.327 1.00 90.94 276 ARG A C 1
ATOM 2165 O O . ARG A 1 276 ? -22.722 5.274 16.812 1.00 90.94 276 ARG A O 1
ATOM 2172 N N . LYS A 1 277 ? -21.275 6.994 16.672 1.00 92.31 277 LYS A N 1
ATOM 2173 C CA . LYS A 1 277 ? -21.653 7.407 15.309 1.00 92.31 277 LYS A CA 1
ATOM 2174 C C . LYS A 1 277 ? -21.428 6.283 14.288 1.00 92.31 277 LYS A C 1
ATOM 2176 O O . LYS A 1 277 ? -22.258 6.078 13.410 1.00 92.31 277 LYS A O 1
ATOM 2181 N N . MET A 1 278 ? -20.368 5.488 14.440 1.00 89.56 278 MET A N 1
ATOM 2182 C CA . MET A 1 278 ? -20.156 4.264 13.663 1.00 89.56 278 MET A CA 1
ATOM 2183 C C . MET A 1 278 ? -21.289 3.256 13.904 1.00 89.56 278 MET A C 1
ATOM 2185 O O . MET A 1 278 ? -21.942 2.844 12.947 1.00 89.56 278 MET A O 1
ATOM 2189 N N . MET A 1 279 ? -21.589 2.911 15.162 1.00 88.25 279 MET A N 1
ATOM 2190 C CA . MET A 1 279 ? -22.650 1.954 15.520 1.00 88.25 279 MET A CA 1
ATOM 2191 C C . MET A 1 279 ? -24.026 2.321 14.925 1.00 88.25 279 MET A C 1
ATOM 2193 O O . MET A 1 279 ? -24.793 1.430 14.568 1.00 88.25 279 MET A O 1
ATOM 2197 N N . GLU A 1 280 ? -24.316 3.615 14.779 1.00 89.81 280 GLU A N 1
ATOM 2198 C CA . GLU A 1 280 ? -25.555 4.153 14.195 1.00 89.81 280 GLU A CA 1
ATOM 2199 C C . GLU A 1 280 ? -25.568 4.182 12.650 1.00 89.81 280 GLU A C 1
ATOM 2201 O O . GLU A 1 280 ? -26.642 4.180 12.046 1.00 89.81 280 GLU A O 1
ATOM 2206 N N . ARG A 1 281 ? -24.399 4.225 11.990 1.00 89.12 281 ARG A N 1
ATOM 2207 C CA . ARG A 1 281 ? -24.257 4.529 10.545 1.00 89.12 281 ARG A CA 1
ATOM 2208 C C . ARG A 1 281 ? -23.659 3.387 9.703 1.00 89.12 281 ARG A C 1
ATOM 2210 O O . ARG A 1 281 ? -23.636 3.468 8.471 1.00 89.12 281 ARG A O 1
ATOM 2217 N N . ILE A 1 282 ? -23.175 2.314 10.329 1.00 87.12 282 ILE A N 1
ATOM 2218 C CA . ILE A 1 282 ? -22.706 1.102 9.637 1.00 87.12 282 ILE A CA 1
ATOM 2219 C C . ILE A 1 282 ? -23.887 0.360 8.991 1.00 87.12 282 ILE A C 1
ATOM 2221 O O . ILE A 1 282 ? -24.924 0.136 9.615 1.00 87.12 282 ILE A O 1
ATOM 2225 N N . SER A 1 283 ? -23.724 -0.077 7.738 1.00 80.56 283 SER A N 1
ATOM 2226 C CA . SER A 1 283 ? -24.785 -0.767 7.000 1.00 80.56 283 SER A CA 1
ATOM 2227 C C . SER A 1 283 ? -25.200 -2.107 7.622 1.00 80.56 283 SER A C 1
ATOM 2229 O O . SER A 1 283 ? -24.333 -2.926 7.926 1.00 80.56 283 SER A O 1
ATOM 2231 N N . PRO A 1 284 ? -26.508 -2.435 7.649 1.00 79.19 284 PRO A N 1
ATOM 2232 C CA . PRO A 1 284 ? -26.983 -3.789 7.945 1.00 79.19 284 PRO A CA 1
ATOM 2233 C C . PRO A 1 284 ? -26.631 -4.819 6.850 1.00 79.19 284 PRO A C 1
ATOM 2235 O O . PRO A 1 284 ? -27.004 -5.980 6.979 1.00 79.19 284 PRO A O 1
ATOM 2238 N N . LYS A 1 285 ? -25.938 -4.411 5.772 1.00 75.31 285 LYS A N 1
ATOM 2239 C CA . LYS A 1 285 ? -25.334 -5.308 4.772 1.00 75.31 285 LYS A CA 1
ATOM 2240 C C . LYS A 1 285 ? -23.912 -5.769 5.118 1.00 75.31 285 LYS A C 1
ATOM 2242 O O . LYS A 1 285 ? -23.355 -6.527 4.338 1.00 75.31 285 LYS A O 1
ATOM 2247 N N . LEU A 1 286 ? -23.319 -5.321 6.228 1.00 74.19 286 LEU A N 1
ATOM 2248 C CA . LEU A 1 286 ? -22.097 -5.942 6.749 1.00 74.19 286 LEU A CA 1
ATOM 2249 C C . LEU A 1 286 ? -22.486 -7.059 7.715 1.00 74.19 286 LEU A C 1
ATOM 2251 O O . LEU A 1 286 ? -23.249 -6.820 8.654 1.00 74.19 286 LEU A O 1
ATOM 2255 N N . TRP A 1 287 ? -21.960 -8.253 7.482 1.00 70.62 287 TRP A N 1
ATOM 2256 C CA . TRP A 1 287 ? -22.068 -9.399 8.374 1.00 70.62 287 TRP A CA 1
ATOM 2257 C C . TRP A 1 287 ? -20.712 -10.103 8.464 1.00 70.62 287 TRP A C 1
ATOM 2259 O O . TRP A 1 287 ? -19.770 -9.755 7.754 1.00 70.62 287 TRP A O 1
ATOM 2269 N N . ASP A 1 288 ? -20.643 -11.068 9.364 1.00 73.38 288 ASP A N 1
ATOM 2270 C CA . ASP A 1 288 ? -19.544 -12.006 9.528 1.00 73.38 288 ASP A CA 1
ATOM 2271 C C . ASP A 1 288 ? -20.185 -13.401 9.598 1.00 73.38 288 ASP A C 1
ATOM 2273 O O . ASP A 1 288 ? -21.197 -13.592 10.288 1.00 73.38 288 ASP A O 1
ATOM 2277 N N . ASP A 1 289 ? -19.662 -14.339 8.809 1.00 71.19 289 ASP A N 1
ATOM 2278 C CA . ASP A 1 289 ? -20.183 -15.701 8.719 1.00 71.19 289 ASP A CA 1
ATOM 2279 C C . ASP A 1 289 ? -19.855 -16.528 9.976 1.00 71.19 289 ASP A C 1
ATOM 2281 O O . ASP A 1 289 ? -20.593 -17.472 10.262 1.00 71.19 289 ASP A O 1
ATOM 2285 N N . ASP A 1 290 ? -18.848 -16.166 10.780 1.00 72.00 290 ASP A N 1
ATOM 2286 C CA . ASP A 1 290 ? -18.534 -16.818 12.058 1.00 72.00 290 ASP A CA 1
ATOM 2287 C C . ASP A 1 290 ? -19.364 -16.245 13.222 1.00 72.00 290 ASP A C 1
ATOM 2289 O O . ASP A 1 290 ? -19.912 -17.000 14.040 1.00 72.00 290 ASP A O 1
ATOM 2293 N N . ILE A 1 291 ? -19.554 -14.920 13.289 1.00 74.56 291 ILE A N 1
ATOM 2294 C CA . ILE A 1 291 ? -20.260 -14.270 14.406 1.00 74.56 291 ILE A CA 1
ATOM 2295 C C . ILE A 1 291 ? -21.796 -14.342 14.284 1.00 74.56 291 ILE A C 1
ATOM 2297 O O . ILE A 1 291 ? -22.516 -13.451 13.819 1.00 74.56 291 ILE A O 1
ATOM 2301 N N . LYS A 1 292 ? -22.330 -15.420 14.863 1.00 81.38 292 LYS A N 1
ATOM 2302 C CA . LYS A 1 292 ? -23.770 -15.659 15.059 1.00 81.38 292 LYS A CA 1
ATOM 2303 C C . LYS A 1 292 ? -24.257 -15.227 16.450 1.00 81.38 292 LYS A C 1
ATOM 2305 O O . LYS A 1 292 ? -23.474 -14.977 17.378 1.00 81.38 292 LYS A O 1
ATOM 2310 N N . ASN A 1 293 ? -25.578 -15.107 16.591 1.00 78.94 293 ASN A N 1
ATOM 2311 C CA . ASN A 1 293 ? -26.269 -14.908 17.868 1.00 78.94 293 ASN A CA 1
ATOM 2312 C C . ASN A 1 293 ? -26.706 -16.242 18.507 1.00 78.94 293 ASN A C 1
ATOM 2314 O O . ASN A 1 293 ? -26.602 -17.303 17.898 1.00 78.94 293 ASN A O 1
ATOM 2318 N N . SER A 1 294 ? -27.269 -16.183 19.718 1.00 76.31 294 SER A N 1
ATOM 2319 C CA . SER A 1 294 ? -27.787 -17.348 20.462 1.00 76.31 294 SER A CA 1
ATOM 2320 C C . SER A 1 294 ? -28.968 -18.081 19.801 1.00 76.31 294 SER A C 1
ATOM 2322 O O . SER A 1 294 ? -29.440 -19.081 20.330 1.00 76.31 294 SER A O 1
ATOM 2324 N N . LYS A 1 295 ? -29.450 -17.604 18.646 1.00 77.50 295 LYS A N 1
ATOM 2325 C CA . LYS A 1 295 ? -30.473 -18.242 17.801 1.00 77.50 295 LYS A CA 1
ATOM 2326 C C . LYS A 1 295 ? -29.901 -18.699 16.447 1.00 77.50 295 LYS A C 1
ATOM 2328 O O . LYS A 1 295 ? -30.662 -18.915 15.510 1.00 77.50 295 LYS A O 1
ATOM 2333 N N . GLY A 1 296 ? -28.573 -18.777 16.313 1.00 76.31 296 GLY A N 1
ATOM 2334 C CA . GLY A 1 296 ? -27.867 -19.222 15.105 1.00 76.31 296 GLY A CA 1
ATOM 2335 C C . GLY A 1 296 ? -27.886 -18.244 13.922 1.00 76.31 296 GLY A C 1
ATOM 2336 O O . GLY A 1 296 ? -27.285 -18.535 12.891 1.00 76.31 296 GLY A O 1
ATOM 2337 N N . LYS A 1 297 ? -28.541 -17.082 14.042 1.00 78.19 297 LYS A N 1
ATOM 2338 C CA . LYS A 1 297 ? -28.622 -16.083 12.965 1.00 78.19 297 LYS A CA 1
ATOM 2339 C C . LYS A 1 297 ? -27.353 -15.210 12.953 1.00 78.19 297 LYS A C 1
ATOM 2341 O O . LYS A 1 297 ? -26.923 -14.817 14.044 1.00 78.19 297 LYS A O 1
ATOM 2346 N N . PRO A 1 298 ? -26.778 -14.862 11.783 1.00 76.44 298 PRO A N 1
ATOM 2347 C CA . PRO A 1 298 ? -25.674 -13.904 11.701 1.00 76.44 298 PRO A CA 1
ATOM 2348 C C . PRO A 1 298 ? -26.058 -12.554 12.317 1.00 76.44 298 PRO A C 1
ATOM 2350 O O . PRO A 1 298 ? -27.211 -12.111 12.226 1.00 76.44 298 PRO A O 1
ATOM 2353 N N . ILE A 1 299 ? -25.087 -11.912 12.964 1.00 81.00 299 ILE A N 1
ATOM 2354 C CA . ILE A 1 299 ? -25.221 -10.566 13.527 1.00 81.00 299 ILE A CA 1
ATOM 2355 C C . ILE A 1 299 ? -24.726 -9.566 12.476 1.00 81.00 299 ILE A C 1
ATOM 2357 O O . ILE A 1 299 ? -23.724 -9.813 11.815 1.00 81.00 299 ILE A O 1
ATOM 2361 N N . VAL A 1 300 ? -25.437 -8.445 12.300 1.00 84.12 300 VAL A N 1
ATOM 2362 C CA . VAL A 1 300 ? -25.196 -7.522 11.177 1.00 84.12 300 VAL A CA 1
ATOM 2363 C C . VAL A 1 300 ? -25.053 -6.060 11.608 1.00 84.12 300 VAL A C 1
ATOM 2365 O O . VAL A 1 300 ? -25.632 -5.620 12.607 1.00 84.12 300 VAL A O 1
ATOM 2368 N N . GLY A 1 301 ? -24.293 -5.297 10.823 1.00 83.44 301 GLY A N 1
ATOM 2369 C CA . GLY A 1 301 ? -24.117 -3.850 10.942 1.00 83.44 301 GLY A CA 1
ATOM 2370 C C . GLY A 1 301 ? -23.692 -3.371 12.333 1.00 83.44 301 GLY A C 1
ATOM 2371 O O . GLY A 1 301 ? -22.783 -3.924 12.951 1.00 83.44 301 GLY A O 1
ATOM 2372 N N . GLY A 1 302 ? -24.374 -2.349 12.859 1.00 84.81 302 GLY A N 1
ATOM 2373 C CA . GLY A 1 302 ? -24.099 -1.788 14.189 1.00 84.81 302 GLY A CA 1
ATOM 2374 C C . GLY A 1 302 ? -24.168 -2.793 15.351 1.00 84.81 302 GLY A C 1
ATOM 2375 O O . GLY A 1 302 ? -23.468 -2.625 16.349 1.00 84.81 302 GLY A O 1
ATOM 2376 N N . GLN A 1 303 ? -24.942 -3.881 15.232 1.00 84.81 303 GLN A N 1
ATOM 2377 C CA . GLN A 1 303 ? -24.945 -4.939 16.253 1.00 84.81 303 GLN A CA 1
ATOM 2378 C C . GLN A 1 303 ? -23.664 -5.784 16.212 1.00 84.81 303 GLN A C 1
ATOM 2380 O O . GLN A 1 303 ? -23.187 -6.212 17.264 1.00 84.81 303 GLN A O 1
ATOM 2385 N N . LEU A 1 304 ? -23.085 -5.984 15.023 1.00 85.06 304 LEU A N 1
ATOM 2386 C CA . LEU A 1 304 ? -21.816 -6.690 14.850 1.00 85.06 304 LEU A CA 1
ATOM 2387 C C . LEU A 1 304 ? -20.654 -5.827 15.362 1.00 85.06 304 LEU A C 1
ATOM 2389 O O . LEU A 1 304 ? -19.837 -6.311 16.138 1.00 85.06 304 LEU A O 1
ATOM 2393 N N . PHE A 1 305 ? -20.669 -4.524 15.049 1.00 87.06 305 PHE A N 1
ATOM 2394 C CA . PHE A 1 305 ? -19.751 -3.527 15.619 1.00 87.06 305 PHE A CA 1
ATOM 2395 C C . PHE A 1 305 ? -19.745 -3.561 17.155 1.00 87.06 305 PHE A C 1
ATOM 2397 O O . PHE A 1 305 ? -18.693 -3.665 17.783 1.00 87.06 305 PHE A O 1
ATOM 2404 N N . ARG A 1 306 ? -20.938 -3.539 17.772 1.00 87.94 306 ARG A N 1
ATOM 2405 C CA . ARG A 1 306 ? -21.086 -3.613 19.231 1.00 87.94 306 ARG A CA 1
ATOM 2406 C C . ARG A 1 306 ? -20.521 -4.913 19.807 1.00 87.94 306 ARG A C 1
ATOM 2408 O O . ARG A 1 306 ? -19.895 -4.861 20.861 1.00 87.94 306 ARG A O 1
ATOM 2415 N N . LYS A 1 307 ? -20.741 -6.061 19.153 1.00 86.81 307 LYS A N 1
ATOM 2416 C CA . LYS A 1 307 ? -20.196 -7.345 19.621 1.00 86.81 307 LYS A CA 1
ATOM 2417 C C . LYS A 1 307 ? -18.670 -7.384 19.506 1.00 86.81 307 LYS A C 1
ATOM 2419 O O . LYS A 1 307 ? -18.032 -7.799 20.462 1.00 86.81 307 LYS A O 1
ATOM 2424 N N . TYR A 1 308 ? -18.087 -6.882 18.417 1.00 85.75 308 TYR A N 1
ATOM 2425 C CA . TYR A 1 308 ? -16.629 -6.792 18.287 1.00 85.75 308 TYR A CA 1
ATOM 2426 C C . TYR A 1 308 ? -15.982 -5.904 19.348 1.00 85.75 308 TYR A C 1
ATOM 2428 O O . TYR A 1 308 ? -15.009 -6.331 19.961 1.00 85.75 308 TYR A O 1
ATOM 2436 N N . LEU A 1 309 ? -16.532 -4.713 19.616 1.00 86.00 309 LEU A N 1
ATOM 2437 C CA . LEU A 1 309 ? -16.017 -3.859 20.692 1.00 86.00 309 LEU A CA 1
ATOM 2438 C C . LEU A 1 309 ? -16.124 -4.538 22.065 1.00 86.00 309 LEU A C 1
ATOM 2440 O O . LEU A 1 309 ? -15.182 -4.468 22.843 1.00 86.00 309 LEU A O 1
ATOM 2444 N N . LEU A 1 310 ? -17.236 -5.222 22.361 1.00 86.81 310 LEU A N 1
ATOM 2445 C CA . LEU A 1 310 ? -17.393 -5.955 23.624 1.00 86.81 310 LEU A CA 1
ATOM 2446 C C . LEU A 1 310 ? -16.383 -7.103 23.759 1.00 86.81 310 LEU A C 1
ATOM 2448 O O . LEU A 1 310 ? -15.763 -7.222 24.811 1.00 86.81 310 LEU A O 1
ATOM 2452 N N . ASN A 1 311 ? -16.184 -7.895 22.700 1.00 85.56 311 ASN A N 1
ATOM 2453 C CA . ASN A 1 311 ? -15.170 -8.948 22.667 1.00 85.56 311 ASN A CA 1
ATOM 2454 C C . ASN A 1 311 ? -13.761 -8.370 22.893 1.00 85.56 311 ASN A C 1
ATOM 2456 O O . ASN A 1 311 ? -13.063 -8.827 23.789 1.00 85.56 311 ASN A O 1
ATOM 2460 N N . ARG A 1 312 ? -13.373 -7.322 22.152 1.00 83.44 312 ARG A N 1
ATOM 2461 C CA . ARG A 1 312 ? -12.042 -6.696 22.249 1.00 83.44 312 ARG A CA 1
ATOM 2462 C C . ARG A 1 312 ? -11.781 -6.092 23.638 1.00 83.44 312 ARG A C 1
ATOM 2464 O O . ARG A 1 312 ? -10.716 -6.314 24.206 1.00 83.44 312 ARG A O 1
ATOM 2471 N N . CYS A 1 313 ? -12.774 -5.413 24.223 1.00 83.75 313 CYS A N 1
ATOM 2472 C CA . CYS A 1 313 ? -12.709 -4.936 25.609 1.00 83.75 313 CYS A CA 1
ATOM 2473 C C . CYS A 1 313 ? -12.533 -6.081 26.621 1.00 83.75 313 CYS A C 1
ATOM 2475 O O . CYS A 1 313 ? -11.860 -5.896 27.632 1.00 83.75 313 CYS A O 1
ATOM 2477 N N . GLN A 1 314 ? -13.166 -7.236 26.390 1.00 83.62 314 GLN A N 1
ATOM 2478 C CA . GLN A 1 314 ? -13.052 -8.397 27.274 1.00 83.62 314 GLN A CA 1
ATOM 2479 C C . GLN A 1 314 ? -11.675 -9.065 27.144 1.00 83.62 314 GLN A C 1
ATOM 2481 O O . GLN A 1 314 ? -11.027 -9.293 28.162 1.00 83.62 314 GLN A O 1
ATOM 2486 N N . GLU A 1 315 ? -11.201 -9.297 25.916 1.00 82.12 315 GLU A N 1
ATOM 2487 C CA . GLU A 1 315 ? -9.854 -9.807 25.621 1.00 82.12 315 GLU A CA 1
ATOM 2488 C C . GLU A 1 315 ? -8.773 -8.975 26.329 1.00 82.12 315 GLU A C 1
ATOM 2490 O O . GLU A 1 315 ? -7.927 -9.522 27.033 1.00 82.12 315 GLU A O 1
ATOM 2495 N N . ASP A 1 316 ? -8.825 -7.644 26.210 1.00 79.69 316 ASP A N 1
ATOM 2496 C CA . ASP A 1 316 ? -7.837 -6.762 26.840 1.00 79.69 316 ASP A CA 1
ATOM 2497 C C . ASP A 1 316 ? -7.992 -6.647 28.356 1.00 79.69 316 ASP A C 1
ATOM 2499 O O . ASP A 1 316 ? -7.002 -6.429 29.057 1.00 79.69 316 ASP A O 1
ATOM 2503 N N . PHE A 1 317 ? -9.203 -6.808 28.892 1.00 78.19 317 PHE A N 1
ATOM 2504 C CA . PHE A 1 317 ? -9.403 -6.880 30.337 1.00 78.19 317 PHE A CA 1
ATOM 2505 C C . PHE A 1 317 ? -8.780 -8.160 30.913 1.00 78.19 317 PHE A C 1
ATOM 2507 O O . PHE A 1 317 ? -8.066 -8.100 31.915 1.00 78.19 317 PHE A O 1
ATOM 2514 N N . GLU A 1 318 ? -8.983 -9.301 30.250 1.00 78.88 318 GLU A N 1
ATOM 2515 C CA . GLU A 1 318 ? -8.425 -10.599 30.640 1.00 78.88 318 GLU A CA 1
ATOM 2516 C C . GLU A 1 318 ? -6.892 -10.623 30.471 1.00 78.88 318 GLU A C 1
ATOM 2518 O O . GLU A 1 318 ? -6.168 -10.916 31.426 1.00 78.88 318 GLU A O 1
ATOM 2523 N N . CYS A 1 319 ? -6.359 -10.197 29.319 1.00 67.19 319 CYS A N 1
ATOM 2524 C CA . CYS A 1 319 ? -4.913 -10.057 29.104 1.00 67.19 319 CYS A CA 1
ATOM 2525 C C . CYS A 1 319 ? -4.270 -9.007 30.029 1.00 67.19 319 CYS A C 1
ATOM 2527 O O . CYS A 1 319 ? -3.167 -9.213 30.540 1.00 67.19 319 CYS A O 1
ATOM 2529 N N . GLY A 1 320 ? -4.951 -7.887 30.282 1.00 59.34 320 GLY A N 1
ATOM 2530 C CA . GLY A 1 320 ? -4.500 -6.830 31.187 1.00 59.34 320 GLY A CA 1
ATOM 2531 C C . GLY A 1 320 ? -4.485 -7.252 32.659 1.00 59.34 320 GLY A C 1
ATOM 2532 O O . GLY A 1 320 ? -3.678 -6.730 33.433 1.00 59.34 320 GLY A O 1
ATOM 2533 N N . TRP A 1 321 ? -5.327 -8.215 33.046 1.00 58.28 321 TRP A N 1
ATOM 2534 C CA . TRP A 1 321 ? -5.270 -8.870 34.352 1.00 58.28 321 TRP A CA 1
ATOM 2535 C C . TRP A 1 321 ? -4.070 -9.819 34.443 1.00 58.28 321 TRP A C 1
ATOM 2537 O O . TRP A 1 321 ? -3.223 -9.648 35.320 1.00 58.28 321 TRP A O 1
ATOM 2547 N N . ILE A 1 322 ? -3.928 -10.735 33.477 1.00 56.22 322 ILE A N 1
ATOM 2548 C CA . ILE A 1 322 ? -2.826 -11.712 33.416 1.00 56.22 322 ILE A CA 1
ATOM 2549 C C . ILE A 1 322 ? -1.457 -11.011 33.426 1.00 56.22 322 ILE A C 1
ATOM 2551 O O . ILE A 1 322 ? -0.566 -11.402 34.178 1.00 56.22 322 ILE A O 1
ATOM 2555 N N . ASN A 1 323 ? -1.289 -9.924 32.666 1.00 60.47 323 ASN A N 1
ATOM 2556 C CA . ASN A 1 323 ? -0.040 -9.156 32.651 1.00 60.47 323 ASN A CA 1
ATOM 2557 C C . ASN A 1 323 ? 0.247 -8.443 33.984 1.00 60.47 323 ASN A C 1
ATOM 2559 O O . ASN A 1 323 ? 1.413 -8.311 34.365 1.00 60.47 323 ASN A O 1
ATOM 2563 N N . LYS A 1 324 ? -0.780 -8.010 34.730 1.00 59.81 324 LYS A N 1
ATOM 2564 C CA . LYS A 1 324 ? -0.605 -7.449 36.081 1.00 59.81 324 LYS A CA 1
ATOM 2565 C C . LYS A 1 324 ? -0.215 -8.523 37.089 1.00 59.81 324 LYS A C 1
ATOM 2567 O O . LYS A 1 324 ? 0.711 -8.290 37.861 1.00 59.81 32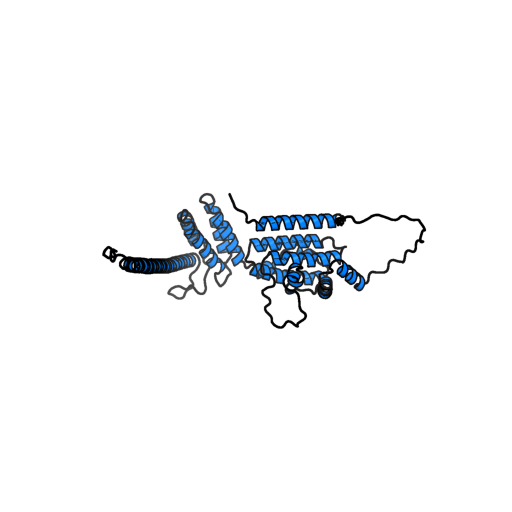4 LYS A O 1
ATOM 2572 N N . GLU A 1 325 ? -0.848 -9.694 37.053 1.00 61.22 325 GLU A N 1
ATOM 2573 C CA . GLU A 1 325 ? -0.477 -10.830 37.906 1.00 61.22 325 GLU A CA 1
ATOM 2574 C C . GLU A 1 325 ? 0.943 -11.323 37.601 1.00 61.22 325 GLU A C 1
ATOM 2576 O O . GLU A 1 325 ? 1.738 -11.482 38.524 1.00 61.22 325 GLU A O 1
ATOM 2581 N N . ALA A 1 326 ? 1.314 -11.462 36.325 1.00 65.50 326 ALA A N 1
ATOM 2582 C CA . ALA A 1 326 ? 2.668 -11.831 35.914 1.00 65.50 326 ALA A CA 1
ATOM 2583 C C . ALA A 1 326 ? 3.718 -10.793 36.353 1.00 65.50 326 ALA A C 1
ATOM 2585 O O . ALA A 1 326 ? 4.772 -11.161 36.873 1.00 65.50 326 ALA A O 1
ATOM 2586 N N . THR A 1 327 ? 3.422 -9.494 36.217 1.00 70.12 327 THR A N 1
ATOM 2587 C CA . THR A 1 327 ? 4.323 -8.416 36.666 1.00 70.12 327 THR A CA 1
ATOM 2588 C C . THR A 1 327 ? 4.448 -8.386 38.193 1.00 70.12 327 THR A C 1
ATOM 2590 O O . THR A 1 327 ? 5.552 -8.234 38.715 1.00 70.12 327 THR A O 1
ATOM 2593 N N . ALA A 1 328 ? 3.349 -8.589 38.927 1.00 71.81 328 ALA A N 1
ATOM 2594 C CA . ALA A 1 328 ? 3.361 -8.681 40.386 1.00 71.81 328 ALA A CA 1
ATOM 2595 C C . ALA A 1 328 ? 4.121 -9.925 40.879 1.00 71.81 328 ALA A C 1
ATOM 2597 O O . ALA A 1 328 ? 4.921 -9.824 41.808 1.00 71.81 328 ALA A O 1
ATOM 2598 N N . ALA A 1 329 ? 3.945 -11.077 40.225 1.00 74.56 329 ALA A N 1
ATOM 2599 C CA . ALA A 1 329 ? 4.675 -12.306 40.523 1.00 74.56 329 ALA A CA 1
ATOM 2600 C C . ALA A 1 329 ? 6.178 -12.174 40.222 1.00 74.56 329 ALA A C 1
ATOM 2602 O O . ALA A 1 329 ? 7.004 -12.622 41.020 1.00 74.56 329 ALA A O 1
ATOM 2603 N N . ALA A 1 330 ? 6.552 -11.511 39.124 1.00 74.75 330 ALA A N 1
ATOM 2604 C CA . ALA A 1 330 ? 7.945 -11.205 38.801 1.00 74.75 330 ALA A CA 1
ATOM 2605 C C . ALA A 1 330 ? 8.572 -10.237 39.822 1.00 74.75 330 ALA A C 1
ATOM 2607 O O . ALA A 1 330 ? 9.689 -10.471 40.285 1.00 74.75 330 ALA A O 1
ATOM 2608 N N . ALA A 1 331 ? 7.842 -9.195 40.236 1.00 74.75 331 ALA A N 1
ATOM 2609 C CA . ALA A 1 331 ? 8.284 -8.260 41.270 1.00 74.75 331 ALA A CA 1
ATOM 2610 C C . ALA A 1 331 ? 8.440 -8.937 42.645 1.00 74.75 331 ALA A C 1
ATOM 2612 O O . ALA A 1 331 ? 9.451 -8.731 43.315 1.00 74.75 331 ALA A O 1
ATOM 2613 N N . ALA A 1 332 ? 7.494 -9.795 43.040 1.00 79.69 332 ALA A N 1
ATOM 2614 C CA . ALA A 1 332 ? 7.576 -10.580 44.272 1.00 79.69 332 ALA A CA 1
ATOM 2615 C C . ALA A 1 332 ? 8.750 -11.573 44.239 1.00 79.69 332 ALA A C 1
ATOM 2617 O O . ALA A 1 332 ? 9.532 -11.636 45.186 1.00 79.69 332 ALA A O 1
ATOM 2618 N N . SER A 1 333 ? 8.933 -12.289 43.123 1.00 75.19 333 SER A N 1
ATOM 2619 C CA . SER A 1 333 ? 10.063 -13.208 42.925 1.00 75.19 333 SER A CA 1
ATOM 2620 C C . SER A 1 333 ? 11.402 -12.478 43.015 1.00 75.19 333 SER A C 1
ATOM 2622 O O . SER A 1 333 ? 12.316 -12.950 43.689 1.00 75.19 333 SER A O 1
ATOM 2624 N N . LYS A 1 334 ? 11.508 -11.289 42.406 1.00 75.25 334 LYS A N 1
ATOM 2625 C CA . LYS A 1 334 ? 12.698 -10.442 42.526 1.00 75.25 334 LYS A CA 1
ATOM 2626 C C . LYS A 1 334 ? 12.924 -9.991 43.972 1.00 75.25 334 LYS A C 1
ATOM 2628 O O . LYS A 1 334 ? 14.031 -10.139 44.470 1.00 75.25 334 LYS A O 1
ATOM 2633 N N . SER A 1 335 ? 11.885 -9.525 44.668 1.00 74.31 335 SER A N 1
ATOM 2634 C CA . SER A 1 335 ? 11.986 -9.115 46.076 1.00 74.31 335 SER A CA 1
ATOM 2635 C C . SER A 1 335 ? 12.472 -10.247 46.991 1.00 74.31 335 SER A C 1
ATOM 2637 O O . SER A 1 335 ? 13.224 -9.988 47.927 1.00 74.31 335 SER A O 1
ATOM 2639 N N . LEU A 1 336 ? 12.073 -11.495 46.724 1.00 78.69 336 LEU A N 1
ATOM 2640 C CA . LEU A 1 336 ? 12.543 -12.673 47.462 1.00 78.69 336 LEU A CA 1
ATOM 2641 C C . LEU A 1 336 ? 14.018 -12.996 47.166 1.00 78.69 336 LEU A C 1
ATOM 2643 O O . LEU A 1 336 ? 14.761 -13.340 48.083 1.00 78.69 336 LEU A O 1
ATOM 2647 N N . VAL A 1 337 ? 14.462 -12.847 45.912 1.00 76.44 337 VAL A N 1
ATOM 2648 C CA . VAL A 1 337 ? 15.877 -13.010 45.524 1.00 76.44 337 VAL A CA 1
ATOM 2649 C C . VAL A 1 337 ? 16.752 -11.915 46.144 1.00 76.44 337 VAL A C 1
ATOM 2651 O O . VAL A 1 337 ? 17.791 -12.226 46.726 1.00 76.44 337 VAL A O 1
ATOM 2654 N N . ASP A 1 338 ? 16.314 -10.657 46.084 1.00 73.88 338 ASP A N 1
ATOM 2655 C CA . ASP A 1 338 ? 17.028 -9.509 46.651 1.00 73.88 338 ASP A CA 1
ATOM 2656 C C . ASP A 1 338 ? 17.124 -9.624 48.191 1.00 73.88 338 ASP A C 1
ATOM 2658 O O . ASP A 1 338 ? 18.192 -9.396 48.768 1.00 73.88 338 ASP A O 1
ATOM 2662 N N . GLN A 1 339 ? 16.058 -10.080 48.869 1.00 75.62 339 GLN A N 1
ATOM 2663 C CA . GLN A 1 339 ? 16.087 -10.374 50.308 1.00 75.62 339 GLN A CA 1
ATOM 2664 C C . GLN A 1 339 ? 17.029 -11.544 50.644 1.00 75.62 339 GLN A C 1
ATOM 2666 O O . GLN A 1 339 ? 17.833 -11.435 51.571 1.00 75.62 339 GLN A O 1
ATOM 2671 N N . ALA A 1 340 ? 16.988 -12.644 49.885 1.00 78.69 340 ALA A N 1
ATOM 2672 C CA . ALA A 1 340 ? 17.878 -13.786 50.105 1.00 78.69 340 ALA A CA 1
ATOM 2673 C C . ALA A 1 340 ? 19.361 -13.418 49.898 1.00 78.69 340 ALA A C 1
ATOM 2675 O O . ALA A 1 340 ? 20.227 -13.896 50.636 1.00 78.69 340 ALA A O 1
ATOM 2676 N N . ALA A 1 341 ? 19.665 -12.533 48.943 1.00 75.12 341 ALA A N 1
ATOM 2677 C CA . ALA A 1 341 ? 21.003 -11.980 48.752 1.00 75.12 341 ALA A CA 1
ATOM 2678 C C . ALA A 1 341 ? 21.443 -11.112 49.947 1.00 75.12 341 ALA A C 1
ATOM 2680 O O . ALA A 1 341 ? 22.563 -11.268 50.441 1.00 75.12 341 ALA A O 1
ATOM 2681 N N . TYR A 1 342 ? 20.557 -10.255 50.464 1.00 72.25 342 TYR A N 1
ATOM 2682 C CA . TYR A 1 342 ? 20.823 -9.440 51.653 1.00 72.25 342 TYR A CA 1
ATOM 2683 C C . TYR A 1 342 ? 21.078 -10.297 52.907 1.00 72.25 342 TYR A C 1
ATOM 2685 O O . TYR A 1 342 ? 22.068 -10.090 53.611 1.00 72.25 342 TYR A O 1
ATOM 2693 N N . GLU A 1 343 ? 20.249 -11.313 53.162 1.00 71.69 343 GLU A N 1
ATOM 2694 C CA . GLU A 1 343 ? 20.427 -12.237 54.291 1.00 71.69 343 GLU A CA 1
ATOM 2695 C C . GLU A 1 343 ? 21.697 -13.093 54.168 1.00 71.69 343 GLU A C 1
ATOM 2697 O O . GLU A 1 343 ? 22.353 -13.369 55.177 1.00 71.69 343 GLU A O 1
ATOM 2702 N N . LYS A 1 344 ? 22.086 -13.478 52.945 1.00 70.31 344 LYS A N 1
ATOM 2703 C CA . LYS A 1 344 ? 23.351 -14.178 52.687 1.00 70.31 344 LYS A CA 1
ATOM 2704 C C . LYS A 1 344 ? 24.553 -13.283 52.997 1.00 70.31 344 LYS A C 1
ATOM 2706 O O . LYS A 1 344 ? 25.448 -13.714 53.719 1.00 70.31 344 LYS A O 1
ATOM 2711 N N . ASN A 1 345 ? 24.543 -12.031 52.540 1.00 64.19 345 ASN A N 1
ATOM 2712 C CA . ASN A 1 345 ? 25.613 -11.069 52.825 1.00 64.19 345 ASN A CA 1
ATOM 2713 C C . ASN A 1 345 ? 25.709 -10.746 54.327 1.00 64.19 345 ASN A C 1
ATOM 2715 O O . ASN A 1 345 ? 26.809 -10.683 54.873 1.00 64.19 345 ASN A O 1
ATOM 2719 N N . LYS A 1 346 ? 24.569 -10.643 55.026 1.00 61.59 346 LYS A N 1
ATOM 2720 C CA . LYS A 1 346 ? 24.528 -10.450 56.486 1.00 61.59 346 LYS A CA 1
ATOM 2721 C C . LYS A 1 346 ? 25.163 -11.607 57.271 1.00 61.59 346 LYS A C 1
ATOM 2723 O O . LYS A 1 346 ? 25.662 -11.371 58.364 1.00 61.59 346 LYS A O 1
ATOM 2728 N N . LYS A 1 347 ? 25.160 -12.835 56.738 1.00 57.19 347 LYS A N 1
ATOM 2729 C CA . LYS A 1 347 ? 25.822 -13.996 57.363 1.00 57.19 347 LYS A CA 1
ATOM 2730 C C . LYS A 1 347 ? 27.330 -14.049 57.108 1.00 57.19 347 LYS A C 1
ATOM 2732 O O . LYS A 1 347 ? 28.038 -14.600 57.934 1.00 57.19 347 LYS A O 1
ATOM 2737 N N . VAL A 1 348 ? 27.822 -13.463 56.013 1.00 55.03 348 VAL A N 1
ATOM 2738 C CA . VAL A 1 348 ? 29.269 -13.378 55.732 1.00 55.03 348 VAL A CA 1
ATOM 2739 C C . VAL A 1 348 ? 29.948 -12.346 56.642 1.00 55.03 348 VAL A C 1
ATOM 2741 O O . VAL A 1 348 ? 31.037 -12.592 57.143 1.00 55.03 348 VAL A O 1
ATOM 2744 N N . GLY A 1 349 ? 29.291 -11.216 56.921 1.00 48.91 349 GLY A N 1
ATOM 2745 C CA . GLY A 1 349 ? 29.843 -10.120 57.734 1.00 48.91 349 GLY A CA 1
ATOM 2746 C C . GLY A 1 349 ? 29.874 -10.336 59.256 1.00 48.91 349 GLY A C 1
ATOM 2747 O O . GLY A 1 349 ? 29.782 -9.352 59.985 1.00 48.91 349 GLY A O 1
ATOM 2748 N N . VAL A 1 350 ? 29.933 -11.582 59.744 1.00 43.84 350 VAL A N 1
ATOM 2749 C CA . VAL A 1 350 ? 29.954 -11.914 61.189 1.00 43.84 350 VAL A CA 1
ATOM 2750 C C . VAL A 1 350 ? 31.205 -12.707 61.599 1.00 43.84 350 VAL A C 1
ATOM 2752 O O . VAL A 1 350 ? 31.642 -12.580 62.740 1.00 43.84 350 VAL A O 1
ATOM 2755 N N . ASP A 1 351 ? 31.838 -13.439 60.677 1.00 47.41 351 ASP A N 1
ATOM 2756 C CA . ASP A 1 351 ? 32.956 -14.348 60.988 1.00 47.41 351 ASP A CA 1
ATOM 2757 C C . ASP A 1 351 ? 34.358 -13.687 60.933 1.00 47.41 351 ASP A C 1
ATOM 2759 O O . ASP A 1 351 ? 35.366 -14.379 61.048 1.00 47.41 351 ASP A O 1
ATOM 2763 N N . GLU A 1 352 ? 34.454 -12.354 60.803 1.00 45.97 352 GLU A N 1
ATOM 2764 C CA . GLU A 1 352 ? 35.736 -11.610 60.759 1.00 45.97 352 GLU A CA 1
ATOM 2765 C C . GLU A 1 352 ? 35.894 -10.567 61.891 1.00 45.97 352 GLU A C 1
ATOM 2767 O O . GLU A 1 352 ? 36.474 -9.500 61.708 1.00 45.97 352 GLU A O 1
ATOM 2772 N N . VAL A 1 353 ? 35.397 -10.869 63.099 1.00 47.09 353 VAL A N 1
ATOM 2773 C CA . VAL A 1 353 ? 35.775 -10.138 64.331 1.00 47.09 353 VAL A CA 1
ATOM 2774 C C . VAL A 1 353 ? 36.028 -11.110 65.493 1.00 47.09 353 VAL A C 1
ATOM 2776 O O . VAL A 1 353 ? 35.287 -11.145 66.474 1.00 47.09 353 VAL A O 1
ATOM 2779 N N . ILE A 1 354 ? 37.107 -11.897 65.405 1.00 41.31 354 ILE A N 1
ATOM 2780 C CA . ILE A 1 354 ? 37.659 -12.635 66.554 1.00 41.31 354 ILE A CA 1
ATOM 2781 C C . ILE A 1 354 ? 39.137 -12.274 66.747 1.00 41.31 354 ILE A C 1
ATOM 2783 O O . ILE A 1 354 ? 40.018 -12.767 66.054 1.00 41.31 354 ILE A O 1
ATOM 2787 N N . LEU A 1 355 ? 39.344 -11.383 67.719 1.00 45.22 355 LEU A N 1
ATOM 2788 C CA . LEU A 1 355 ? 40.513 -11.217 68.594 1.00 45.22 355 LEU A CA 1
ATOM 2789 C C . LEU A 1 355 ? 41.808 -11.966 68.217 1.00 45.22 355 LEU A C 1
ATOM 2791 O O . LEU A 1 355 ? 41.938 -13.162 68.467 1.00 45.22 355 LEU A O 1
ATOM 2795 N N . TYR A 1 356 ? 42.827 -11.194 67.833 1.00 39.84 356 TYR A N 1
ATOM 2796 C CA . TYR A 1 356 ? 44.216 -11.470 68.207 1.00 39.84 356 TYR A CA 1
ATOM 2797 C C . TYR A 1 356 ? 44.872 -10.174 68.703 1.00 39.84 356 TYR A C 1
ATOM 2799 O O . TYR A 1 356 ? 45.249 -9.308 67.916 1.00 39.84 356 TYR A O 1
ATOM 2807 N N . SER A 1 357 ? 44.971 -10.044 70.024 1.00 45.72 357 SER A N 1
ATOM 2808 C CA . SER A 1 357 ? 45.646 -8.955 70.735 1.00 45.72 357 SER A CA 1
ATOM 2809 C C . SER A 1 357 ? 46.360 -9.545 71.950 1.00 45.72 357 SER A C 1
ATOM 2811 O O . SER A 1 357 ? 45.677 -10.099 72.812 1.00 45.72 357 SER A O 1
ATOM 2813 N N . ASP A 1 358 ? 47.688 -9.383 71.997 1.00 38.78 358 ASP A N 1
ATOM 2814 C CA . ASP A 1 358 ? 48.584 -9.705 73.126 1.00 38.78 358 ASP A CA 1
ATOM 2815 C C . ASP A 1 358 ? 48.639 -11.217 73.495 1.00 38.78 358 ASP A C 1
ATOM 2817 O O . ASP A 1 358 ? 47.751 -11.990 73.146 1.00 38.78 358 ASP A O 1
ATOM 2821 N N . GLU A 1 359 ? 49.659 -11.807 74.130 1.00 43.03 359 GLU A N 1
ATOM 2822 C CA . GLU A 1 359 ? 51.035 -11.440 74.541 1.00 43.03 359 GLU A CA 1
ATOM 2823 C C . GLU A 1 359 ? 51.851 -12.782 74.560 1.00 43.03 359 GLU A C 1
ATOM 2825 O O . GLU A 1 359 ? 51.269 -13.836 74.303 1.00 43.03 359 GLU A O 1
ATOM 2830 N N . TYR A 1 360 ? 53.155 -12.952 74.832 1.00 39.41 360 TYR A N 1
ATOM 2831 C CA . TYR A 1 360 ? 54.317 -12.125 75.209 1.00 39.41 360 TYR A CA 1
ATOM 2832 C C . TYR A 1 360 ? 55.596 -12.937 74.879 1.00 39.41 360 TYR A C 1
ATOM 2834 O O . TYR A 1 360 ? 55.601 -14.135 75.151 1.00 39.41 360 TYR A O 1
ATOM 2842 N N . TYR A 1 361 ? 56.696 -12.323 74.409 1.00 37.97 361 TYR A N 1
ATOM 2843 C CA . TYR A 1 361 ? 58.071 -12.803 74.691 1.00 37.97 361 TYR A CA 1
ATOM 2844 C C . TYR A 1 361 ? 59.122 -11.703 74.474 1.00 37.97 361 TYR A C 1
ATOM 2846 O O . TYR A 1 361 ? 59.195 -11.112 73.400 1.00 37.97 361 TYR A O 1
ATOM 2854 N N . GLY A 1 362 ? 59.968 -11.476 75.481 1.00 46.47 362 GLY A N 1
ATOM 2855 C CA . GLY A 1 362 ? 61.140 -10.597 75.403 1.00 46.47 362 GLY A CA 1
ATOM 2856 C C . GLY A 1 362 ? 62.465 -11.362 75.476 1.00 46.47 362 GLY A C 1
ATOM 2857 O O . GLY A 1 362 ? 62.514 -12.468 76.022 1.00 46.47 362 GLY A O 1
ATOM 2858 N N . ALA A 1 363 ? 63.524 -10.737 74.956 1.00 39.94 363 ALA A N 1
ATOM 2859 C CA . ALA A 1 363 ? 64.937 -11.070 75.148 1.00 39.94 363 ALA A CA 1
ATOM 2860 C C . ALA A 1 363 ? 65.770 -9.783 75.008 1.00 39.94 363 ALA A C 1
ATOM 2862 O O . ALA A 1 363 ? 65.450 -9.003 74.082 1.00 39.94 363 ALA A O 1
#

Organism: NCBI:txid117069

InterPro domains:
  IPR003890 MIF4G-like, type 3 [PF02854] (213-322)
  IPR016024 Armadillo-type fold [SSF48371] (212-330)

Foldseek 3Di:
DDDDDPVVVVVVVVVVVVVVVVVCVVVVNDPDDDDDDDDDDDDDDDDDDDDDDDDDDDDDPVNLLVVLCVVCVPQDSVQLVCLLVLNRAPLCLLSQDPVVCVVDPDPDDDDDDDDSPPRDPDLVSNLRSLVSSLVSVCSSCVVPVCSVVLSVLLNVVLVVCVVQDDPVLSSVLSRVVSSVCSVVCNVVPSPCSNDDDVVSCCVSCPLLSVLLRVLLVLLVVDDPVCLVVSLVVNLVSLQVCLPPQASNSVLSSLVSLVVSLVVPVVCVVSSVVSLVSQLVRFDQSDWHQPDDDPVRHIDGGSRVSVVSVVVVVVVCVVVVVVVVVVVVVVVVVVVVVVVVVVVVVVVVVPPPDDDDDDDDDDD